Protein 2HUC (pdb70)

Nearest PDB structures (foldseek):
  2huc-assembly1_A  TM=1.004E+00  e=5.879E-36  Bacillus cereus
  2ffz-assembly1_A  TM=1.002E+00  e=1.139E-35  Bacillus cereus
  2fgn-assembly1_A  TM=1.003E+00  e=2.280E-34  Bacillus cereus
  1ah7-assembly1_A  TM=1.003E+00  e=5.753E-34  Bacillus cereus
  1p6e-assembly1_A  TM=1.002E+00  e=1.114E-33  Bacillus cereus

Structure (mmCIF, N/CA/C/O backbone):
data_2HUC
#
_entry.id   2HUC
#
_cell.length_a   89.973
_cell.length_b   89.973
_cell.length_c   71.957
_cell.angle_alpha   90.00
_cell.angle_beta   90.00
_cell.angle_gamma   90.00
#
_symmetry.space_group_name_H-M   'P 43 21 2'
#
loop_
_entity.id
_entity.type
_entity.pdbx_description
1 polymer 'Phospholipase C'
2 non-polymer 'ZINC ION'
3 water water
#
loop_
_atom_site.group_PDB
_atom_site.id
_atom_site.type_symbol
_atom_site.label_atom_id
_atom_site.label_alt_id
_atom_site.label_comp_id
_atom_site.label_asym_id
_atom_site.label_entity_id
_atom_site.label_seq_id
_atom_site.pdbx_PDB_ins_code
_atom_site.Cartn_x
_atom_site.Cartn_y
_atom_site.Cartn_z
_atom_site.occupancy
_atom_site.B_iso_or_equiv
_atom_site.auth_seq_id
_atom_site.auth_comp_id
_atom_site.auth_asym_id
_atom_site.auth_atom_id
_atom_site.pdbx_PDB_model_num
ATOM 1 N N . TRP A 1 1 ? 88.764 69.432 8.064 1.00 10.34 1 TRP A N 1
ATOM 2 C CA . TRP A 1 1 ? 90.082 68.791 7.802 1.00 12.43 1 TRP A CA 1
ATOM 3 C C . TRP A 1 1 ? 89.905 67.439 7.110 1.00 12.40 1 TRP A C 1
ATOM 4 O O . TRP A 1 1 ? 88.808 66.882 7.069 1.00 11.86 1 TRP A O 1
ATOM 15 N N . SER A 1 2 ? 90.998 66.905 6.580 1.00 13.39 2 SER A N 1
ATOM 16 C CA . SER A 1 2 ? 90.965 65.613 5.906 1.00 13.41 2 SER A CA 1
ATOM 17 C C . SER A 1 2 ? 90.782 64.453 6.895 1.00 14.31 2 SER A C 1
ATOM 18 O O . SER A 1 2 ? 91.046 64.585 8.098 1.00 10.70 2 SER A O 1
ATOM 21 N N . ALA A 1 3 ? 90.327 63.322 6.363 1.00 14.68 3 ALA A N 1
ATOM 22 C CA . ALA A 1 3 ? 90.113 62.087 7.122 1.00 16.24 3 ALA A CA 1
ATOM 23 C C . ALA A 1 3 ? 90.184 60.991 6.055 1.00 16.58 3 ALA A C 1
ATOM 24 O O . ALA A 1 3 ? 89.249 60.208 5.875 1.00 17.61 3 ALA A O 1
ATOM 26 N N . GLY A 1 4 ? 91.317 60.957 5.357 1.00 16.49 4 GLY A N 1
ATOM 27 C CA . GLY A 1 4 ? 91.519 60.024 4.259 1.00 17.65 4 GLY A CA 1
ATOM 28 C C . GLY A 1 4 ? 91.639 58.542 4.536 1.00 19.80 4 GLY A C 1
ATOM 29 O O . GLY A 1 4 ? 91.254 57.731 3.691 1.00 20.54 4 GLY A O 1
ATOM 30 N N . ASP A 1 5 ? 92.199 58.179 5.685 1.00 19.97 5 ASP A N 1
ATOM 31 C CA . ASP A 1 5 ? 92.353 56.775 6.042 1.00 21.41 5 ASP A CA 1
ATOM 32 C C . ASP A 1 5 ? 91.779 56.535 7.420 1.00 20.56 5 ASP A C 1
ATOM 33 O O . ASP A 1 5 ? 91.900 57.370 8.311 1.00 18.32 5 ASP A O 1
ATOM 38 N N . LYS A 1 6 ? 91.158 55.378 7.586 1.00 19.89 6 LYS A N 1
ATOM 39 C CA . LYS A 1 6 ? 90.530 55.021 8.842 1.00 21.44 6 LYS A CA 1
ATOM 40 C C . LYS A 1 6 ? 91.488 54.948 10.032 1.00 20.95 6 LYS A C 1
ATOM 41 O O . LYS A 1 6 ? 91.193 55.482 11.105 1.00 19.21 6 LYS A O 1
ATOM 47 N N . HIS A 1 7 ? 92.645 54.319 9.847 1.00 18.69 7 HIS A N 1
ATOM 48 C CA . HIS A 1 7 ? 93.575 54.161 10.960 1.00 19.82 7 HIS A CA 1
ATOM 49 C C . HIS A 1 7 ? 94.994 54.678 10.750 1.00 19.78 7 HIS A C 1
ATOM 50 O O . HIS A 1 7 ? 95.928 54.213 11.408 1.00 19.91 7 HIS A O 1
ATOM 57 N N . LYS A 1 8 ? 95.153 55.642 9.848 1.00 19.28 8 LYS A N 1
ATOM 58 C CA . LYS A 1 8 ? 96.462 56.226 9.557 1.00 20.52 8 LYS A CA 1
ATOM 59 C C . LYS A 1 8 ? 96.384 57.755 9.586 1.00 20.23 8 LYS A C 1
ATOM 60 O O . LYS A 1 8 ? 95.398 58.335 9.129 1.00 18.49 8 LYS A O 1
ATOM 66 N N . GLU A 1 9 ? 97.425 58.399 10.112 1.00 18.79 9 GLU A N 1
ATOM 67 C CA . GLU A 1 9 ? 97.465 59.862 10.203 1.00 18.58 9 GLU A CA 1
ATOM 68 C C . GLU A 1 9 ? 97.926 60.554 8.920 1.00 19.22 9 GLU A C 1
ATOM 69 O O . GLU A 1 9 ? 97.653 61.741 8.723 1.00 18.10 9 GLU A O 1
ATOM 75 N N . GLY A 1 10 ? 98.643 59.819 8.069 1.00 17.50 10 GLY A N 1
ATOM 76 C CA . GLY A 1 10 ? 99.157 60.369 6.821 1.00 19.31 10 GLY A CA 1
ATOM 77 C C . GLY A 1 10 ? 98.303 61.439 6.161 1.00 17.37 10 GLY A C 1
ATOM 78 O O . GLY A 1 10 ? 98.745 62.579 5.988 1.00 17.58 10 GLY A O 1
ATOM 79 N N . VAL A 1 11 ? 97.088 61.071 5.769 1.00 17.61 11 VAL A N 1
ATOM 80 C CA . VAL A 1 11 ? 96.172 62.020 5.146 1.00 18.50 11 VAL A CA 1
ATOM 81 C C . VAL A 1 11 ? 94.872 62.100 5.936 1.00 17.53 11 VAL A C 1
ATOM 82 O O . VAL A 1 11 ? 93.788 62.218 5.366 1.00 16.24 11 VAL A O 1
ATOM 86 N N . ASN A 1 12 ? 94.995 62.027 7.260 1.00 15.39 12 ASN A N 1
ATOM 87 C CA . ASN A 1 12 ? 93.846 62.115 8.154 1.00 14.75 12 ASN A CA 1
ATOM 88 C C . ASN A 1 12 ? 94.179 63.119 9.255 1.00 14.51 12 ASN A C 1
ATOM 89 O O . ASN A 1 12 ? 94.634 62.742 10.337 1.00 13.67 12 ASN A O 1
ATOM 94 N N . SER A 1 13 ? 93.963 64.396 8.962 1.00 12.51 13 SER A N 1
ATOM 95 C CA . SER A 1 13 ? 94.221 65.468 9.918 1.00 12.37 13 SER A CA 1
ATOM 96 C C . SER A 1 13 ? 93.359 65.317 11.177 1.00 11.87 13 SER A C 1
ATOM 97 O O . SER A 1 13 ? 93.786 65.675 12.280 1.00 11.90 13 SER A O 1
ATOM 100 N N . HIS A 1 14 ? 92.144 64.795 11.019 1.00 11.00 14 HIS A N 1
ATOM 101 C CA . HIS A 1 14 ? 91.256 64.623 12.166 1.00 11.97 14 HIS A CA 1
ATOM 102 C C . HIS A 1 14 ? 91.827 63.665 13.207 1.00 13.09 14 HIS A C 1
ATOM 103 O O . HIS A 1 14 ? 91.812 63.960 14.409 1.00 14.01 14 HIS A O 1
ATOM 110 N N . LEU A 1 15 ? 92.326 62.522 12.747 1.00 13.08 15 LEU A N 1
ATOM 111 C CA . LEU A 1 15 ? 92.896 61.532 13.652 1.00 12.62 15 LEU A CA 1
ATOM 112 C C . LEU A 1 15 ? 94.149 62.093 14.302 1.00 11.65 15 LEU A C 1
ATOM 113 O O . LEU A 1 15 ? 94.378 61.892 15.499 1.00 12.55 15 LEU A O 1
ATOM 118 N N . TRP A 1 16 ? 94.954 62.796 13.509 1.00 11.21 16 TRP A N 1
ATOM 119 C CA . TRP A 1 16 ? 96.181 63.411 14.003 1.00 11.10 16 TRP A CA 1
ATOM 120 C C . TRP A 1 16 ? 95.837 64.352 15.158 1.00 12.58 16 TRP A C 1
ATOM 121 O O . TRP A 1 16 ? 96.466 64.308 16.215 1.00 14.22 16 TRP A O 1
ATOM 132 N N . ILE A 1 17 ? 94.836 65.204 14.953 1.00 12.51 17 ILE A N 1
ATOM 133 C CA . ILE A 1 17 ? 94.422 66.153 15.990 1.00 12.29 17 ILE A CA 1
ATOM 134 C C . ILE A 1 17 ? 94.027 65.438 17.290 1.00 12.50 17 ILE A C 1
ATOM 135 O O . ILE A 1 17 ? 94.443 65.837 18.383 1.00 12.12 17 ILE A O 1
ATOM 140 N N . VAL A 1 18 ? 93.238 64.374 17.172 1.00 11.44 18 VAL A N 1
ATOM 141 C CA . VAL A 1 18 ? 92.809 63.625 18.347 1.00 11.36 18 VAL A CA 1
ATOM 142 C C . VAL A 1 18 ? 93.981 62.929 19.044 1.00 11.73 18 VAL A C 1
ATOM 143 O O . VAL A 1 18 ? 94.062 62.940 20.275 1.00 11.50 18 VAL A O 1
ATOM 147 N N . ASN A 1 19 ? 94.889 62.335 18.269 1.00 11.72 19 ASN A N 1
ATOM 148 C CA . ASN A 1 19 ? 96.044 61.64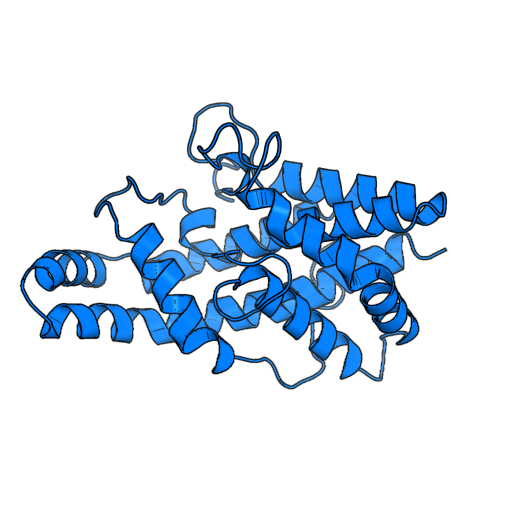3 18.846 1.00 12.31 19 ASN A CA 1
ATOM 149 C C . ASN A 1 19 ? 96.939 62.624 19.603 1.00 12.29 19 ASN A C 1
ATOM 150 O O . ASN A 1 19 ? 97.498 62.287 20.650 1.00 11.94 19 ASN A O 1
ATOM 155 N N . ARG A 1 20 ? 97.074 63.836 19.074 1.00 11.46 20 ARG A N 1
ATOM 156 C CA . ARG A 1 20 ? 97.891 64.851 19.726 1.00 11.83 20 ARG A CA 1
ATOM 157 C C . ARG A 1 20 ? 97.199 65.336 21.006 1.00 12.04 20 ARG A C 1
ATOM 158 O O . ARG A 1 20 ? 97.863 65.655 21.992 1.00 11.40 20 ARG A O 1
ATOM 166 N N . ALA A 1 21 ? 95.868 65.381 20.995 1.00 10.10 21 ALA A N 1
ATOM 167 C CA . ALA A 1 21 ? 95.109 65.802 22.174 1.00 11.16 21 ALA A CA 1
ATOM 168 C C . ALA A 1 21 ? 95.275 64.761 23.282 1.00 13.26 21 ALA A C 1
ATOM 169 O O . ALA A 1 21 ? 95.368 65.100 24.467 1.00 12.90 21 ALA A O 1
ATOM 171 N N . ILE A 1 22 ? 95.291 63.488 22.890 1.00 11.34 22 ILE A N 1
ATOM 172 C CA . ILE A 1 22 ? 95.455 62.395 23.843 1.00 12.97 22 ILE A CA 1
ATOM 173 C C . ILE A 1 22 ? 96.870 62.474 24.434 1.00 13.05 22 ILE A C 1
ATOM 174 O O . ILE A 1 22 ? 97.068 62.229 25.630 1.00 12.73 22 ILE A O 1
ATOM 179 N N . ASP A 1 23 ? 97.849 62.831 23.603 1.00 13.43 23 ASP A N 1
ATOM 180 C CA . ASP A 1 23 ? 99.226 62.971 24.077 1.00 13.36 23 ASP A CA 1
ATOM 181 C C . ASP A 1 23 ? 99.311 64.076 25.138 1.00 14.18 23 ASP A C 1
ATOM 182 O O . ASP A 1 23 ? 100.106 63.985 26.071 1.00 13.10 23 ASP A O 1
ATOM 187 N N . ILE A 1 24 ? 98.499 65.121 24.989 1.00 12.86 24 ILE A N 1
ATOM 188 C CA . ILE A 1 24 ? 98.486 66.216 25.959 1.00 12.09 24 ILE A CA 1
ATOM 189 C C . ILE A 1 24 ? 97.986 65.677 27.301 1.00 11.15 24 ILE A C 1
ATOM 190 O O . ILE A 1 24 ? 98.535 66.002 28.357 1.00 11.97 24 ILE A O 1
ATOM 195 N N . MET A 1 25 ? 96.947 64.849 27.256 1.00 11.49 25 MET A N 1
ATOM 196 C CA . MET A 1 25 ? 96.399 64.249 28.469 1.00 12.42 25 MET A CA 1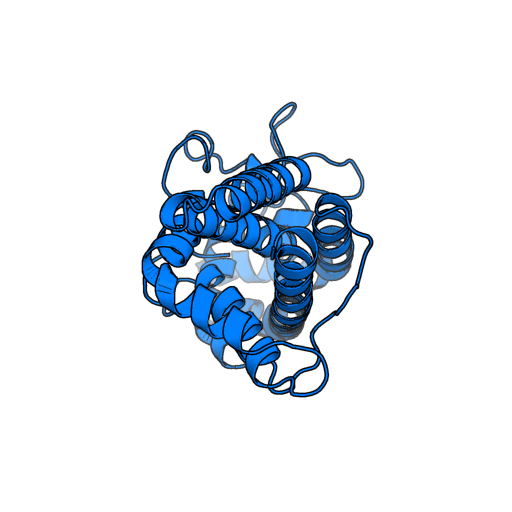
ATOM 197 C C . MET A 1 25 ? 97.450 63.359 29.139 1.00 12.95 25 MET A C 1
ATOM 198 O O . MET A 1 25 ? 97.573 63.351 30.363 1.00 13.30 25 MET A O 1
ATOM 203 N N . SER A 1 26 ? 98.206 62.612 28.336 1.00 12.21 26 SER A N 1
ATOM 204 C CA . SER A 1 26 ? 99.254 61.733 28.864 1.00 13.39 26 SER A CA 1
ATOM 205 C C . SER A 1 26 ? 100.389 62.531 29.514 1.00 14.81 26 SER A C 1
ATOM 206 O O . SER A 1 26 ? 100.972 62.104 30.514 1.00 15.92 26 SER A O 1
ATOM 209 N N . ARG A 1 27 ? 100.707 63.688 28.941 1.00 14.08 27 ARG A N 1
ATOM 210 C CA . ARG A 1 27 ? 101.773 64.523 29.485 1.00 16.33 27 ARG A CA 1
ATOM 211 C C . ARG A 1 27 ? 101.373 65.190 30.797 1.00 16.19 27 ARG A C 1
ATOM 212 O O . ARG A 1 27 ? 102.232 65.558 31.597 1.00 16.88 27 ARG A O 1
ATOM 220 N N . ASN A 1 28 ? 100.075 65.356 31.020 1.00 16.74 28 ASN A N 1
ATOM 221 C CA . ASN A 1 28 ? 99.611 65.992 32.253 1.00 17.96 28 ASN A CA 1
ATOM 222 C C . ASN A 1 28 ? 99.635 65.007 33.422 1.00 19.97 28 ASN A C 1
ATOM 223 O O . ASN A 1 28 ? 98.963 63.980 33.390 1.00 21.46 28 ASN A O 1
ATOM 228 N N . THR A 1 29 ? 100.404 65.330 34.458 1.00 20.62 29 THR A N 1
ATOM 229 C CA . THR A 1 29 ? 100.518 64.458 35.624 1.00 22.44 29 THR A CA 1
ATOM 230 C C . THR A 1 29 ? 99.920 65.079 36.883 1.00 23.40 29 THR A C 1
ATOM 231 O O . THR A 1 29 ? 100.089 64.552 37.985 1.00 25.09 29 THR A O 1
ATOM 235 N N . THR A 1 30 ? 99.212 66.190 36.721 1.00 24.22 30 THR A N 1
ATOM 236 C CA . THR A 1 30 ? 98.623 66.867 37.866 1.00 25.83 30 THR A CA 1
ATOM 237 C C . THR A 1 30 ? 97.123 66.673 38.035 1.00 25.64 30 THR A C 1
ATOM 238 O O . THR A 1 30 ? 96.636 66.603 39.163 1.00 26.32 30 THR A O 1
ATOM 242 N N . LEU A 1 31 ? 96.381 66.583 36.936 1.00 24.03 31 LEU A N 1
ATOM 243 C CA . LEU A 1 31 ? 94.940 66.422 37.065 1.00 23.98 31 LEU A CA 1
ATOM 244 C C . LEU A 1 31 ? 94.309 65.336 36.202 1.00 22.24 31 LEU A C 1
ATOM 245 O O . LEU A 1 31 ? 93.134 65.020 36.368 1.00 24.74 31 LEU A O 1
ATOM 250 N N . VAL A 1 32 ? 95.078 64.749 35.294 1.00 18.90 32 VAL A N 1
ATOM 251 C CA . VAL A 1 32 ? 94.523 63.711 34.430 1.00 17.67 32 VAL A CA 1
ATOM 252 C C . VAL A 1 32 ? 94.712 62.296 34.972 1.00 15.89 32 VAL A C 1
ATOM 253 O O . VAL A 1 32 ? 95.828 61.902 35.300 1.00 15.26 32 VAL A O 1
ATOM 257 N N . LYS A 1 33 ? 93.615 61.546 35.080 1.00 15.30 33 LYS A N 1
ATOM 258 C CA . LYS A 1 33 ? 93.682 60.148 35.517 1.00 15.79 33 LYS A CA 1
ATOM 259 C C . LYS A 1 33 ? 94.086 59.397 34.245 1.00 17.43 33 LYS A C 1
ATOM 260 O O . LYS A 1 33 ? 93.303 59.308 33.296 1.00 14.97 33 LYS A O 1
ATOM 266 N N . GLN A 1 34 ? 95.301 58.860 34.224 1.00 15.70 34 GLN A N 1
ATOM 267 C CA . GLN A 1 34 ? 95.804 58.169 33.044 1.00 16.00 34 GLN A CA 1
ATOM 268 C C . GLN A 1 34 ? 95.000 56.949 32.592 1.00 15.57 34 GLN A C 1
ATOM 269 O O . GLN A 1 34 ? 95.159 56.487 31.459 1.00 14.71 34 GLN A O 1
ATOM 275 N N . ASP A 1 35 ? 94.120 56.435 33.449 1.00 15.84 35 ASP A N 1
ATOM 276 C CA . ASP A 1 35 ? 93.310 55.284 33.052 1.00 16.63 35 ASP A CA 1
ATOM 277 C C . ASP A 1 35 ? 92.340 55.704 31.950 1.00 15.55 35 ASP A C 1
ATOM 278 O O . ASP A 1 35 ? 91.799 54.872 31.229 1.00 17.03 35 ASP A O 1
ATOM 283 N N . ARG A 1 36 ? 92.124 57.007 31.830 1.00 15.55 36 ARG A N 1
ATOM 284 C CA . ARG A 1 36 ? 91.230 57.539 30.810 1.00 15.29 36 ARG A CA 1
ATOM 285 C C . ARG A 1 36 ? 91.885 57.371 29.443 1.00 14.48 36 ARG A C 1
ATOM 286 O O . ARG A 1 36 ? 91.227 57.005 28.464 1.00 13.69 36 ARG A O 1
ATOM 294 N N . VAL A 1 37 ? 93.185 57.636 29.379 1.00 13.33 37 VAL A N 1
ATOM 295 C CA . VAL A 1 37 ? 93.922 57.482 28.131 1.00 13.76 37 VAL A CA 1
ATOM 296 C C . VAL A 1 37 ? 93.997 55.993 27.803 1.00 14.29 37 VAL A C 1
ATOM 297 O O . VAL A 1 37 ? 93.946 55.593 26.636 1.00 12.01 37 VAL A O 1
ATOM 301 N N . ALA A 1 38 ? 94.106 55.166 28.839 1.00 12.54 38 ALA A N 1
ATOM 302 C CA . ALA A 1 38 ? 94.165 53.725 28.627 1.00 12.75 38 ALA A CA 1
ATOM 303 C C . ALA A 1 38 ? 92.856 53.239 27.994 1.00 13.81 38 ALA A C 1
ATOM 304 O O . ALA A 1 38 ? 92.874 52.371 27.120 1.00 13.28 38 ALA A O 1
ATOM 306 N N . GLN A 1 39 ? 91.726 53.799 28.425 1.00 14.17 39 GLN A N 1
ATOM 307 C CA . GLN A 1 39 ? 90.437 53.392 27.868 1.00 15.57 39 GLN A CA 1
ATOM 308 C C . GLN A 1 39 ? 90.292 53.827 26.411 1.00 15.11 39 GLN A C 1
ATOM 309 O O . GLN A 1 39 ? 89.769 53.075 25.588 1.00 14.33 39 GLN A O 1
ATOM 315 N N . LEU A 1 40 ? 90.757 55.033 26.091 1.00 12.99 40 LEU A N 1
ATOM 316 C CA . LEU A 1 40 ? 90.689 55.531 24.718 1.00 13.48 40 LEU A CA 1
ATOM 317 C C . LEU A 1 40 ? 91.504 54.608 23.801 1.00 12.86 40 LEU A C 1
ATOM 318 O O . LEU A 1 40 ? 91.105 54.328 22.666 1.00 12.37 40 LEU A O 1
ATOM 323 N N . ASN A 1 41 ? 92.643 54.133 24.301 1.00 12.66 41 ASN A N 1
ATOM 324 C CA . ASN A 1 41 ? 93.503 53.240 23.524 1.00 13.63 41 ASN A CA 1
ATOM 325 C C . ASN A 1 41 ? 92.910 51.841 23.415 1.00 14.25 41 ASN A C 1
ATOM 326 O O . ASN A 1 41 ? 93.054 51.175 22.385 1.00 13.69 41 ASN A O 1
ATOM 331 N N . GLU A 1 42 ? 92.244 51.394 24.475 1.00 14.61 42 GLU A N 1
ATOM 332 C CA . GLU A 1 42 ? 91.624 50.074 24.472 1.00 16.68 42 GLU A CA 1
ATOM 333 C C . GLU A 1 42 ? 90.553 49.992 23.384 1.00 16.31 42 GLU A C 1
ATOM 334 O O . GLU A 1 42 ? 90.433 48.982 22.688 1.00 14.99 42 GLU A O 1
ATOM 340 N N . TRP A 1 43 ? 89.779 51.062 23.236 1.00 13.97 43 TRP A N 1
ATOM 341 C CA . TRP A 1 43 ? 88.724 51.094 22.234 1.00 15.45 43 TRP A CA 1
ATOM 342 C C . TRP A 1 43 ? 89.075 52.017 21.069 1.00 14.60 43 TRP A C 1
ATOM 343 O O . TRP A 1 43 ? 88.201 52.660 20.481 1.00 14.19 43 TRP A O 1
ATOM 354 N N . ARG A 1 44 ? 90.361 52.051 20.722 1.00 14.86 44 ARG A N 1
ATOM 355 C CA . ARG A 1 44 ? 90.854 52.901 19.640 1.00 13.80 44 ARG A CA 1
ATOM 356 C C . ARG A 1 44 ? 90.283 52.585 18.261 1.00 13.87 44 ARG A C 1
ATOM 357 O O . ARG A 1 44 ? 90.045 53.490 17.469 1.00 12.82 44 ARG A O 1
ATOM 365 N N . THR A 1 45 ? 90.073 51.310 17.958 1.00 12.71 45 THR A N 1
ATOM 366 C CA . THR A 1 45 ? 89.518 50.954 16.656 1.00 13.16 45 THR A CA 1
ATOM 367 C C . THR A 1 45 ? 88.164 51.640 16.452 1.00 13.28 45 THR A C 1
ATOM 368 O O . THR A 1 45 ? 87.890 52.203 15.387 1.00 13.03 45 THR A O 1
ATOM 372 N N . GLU A 1 46 ? 87.328 51.598 17.485 1.00 13.25 46 GLU A N 1
ATOM 373 C CA . GLU A 1 46 ? 86.003 52.208 17.437 1.00 12.52 46 GLU A CA 1
ATOM 374 C C . GLU A 1 46 ? 86.095 53.734 17.386 1.00 13.15 46 GLU A C 1
ATOM 375 O O . GLU A 1 46 ? 85.364 54.388 16.637 1.00 13.07 46 GLU A O 1
ATOM 381 N N . LEU A 1 47 ? 86.992 54.295 18.191 1.00 11.70 47 LEU A N 1
ATOM 382 C CA . LEU A 1 47 ? 87.192 55.740 18.219 1.00 12.67 47 LEU A CA 1
ATOM 383 C C . LEU A 1 47 ? 87.577 56.227 16.817 1.00 12.62 47 LEU A C 1
ATOM 384 O O . LEU A 1 47 ? 87.010 57.201 16.309 1.00 13.63 47 LEU A O 1
ATOM 389 N N . GLU A 1 48 ? 88.536 55.546 16.193 1.00 12.78 48 GLU A N 1
ATOM 390 C CA . GLU A 1 48 ? 88.980 55.920 14.853 1.00 13.50 48 GLU A CA 1
ATOM 391 C C . GLU A 1 48 ? 87.889 55.693 13.803 1.00 14.69 48 GLU A C 1
ATOM 392 O O . GLU A 1 48 ? 87.758 56.487 12.869 1.00 13.36 48 GLU A O 1
ATOM 398 N N . ASN A 1 49 ? 87.098 54.631 13.954 1.00 14.06 49 ASN A N 1
ATOM 399 C CA . ASN A 1 49 ? 86.006 54.362 13.010 1.00 15.54 49 ASN A CA 1
ATOM 400 C C . ASN A 1 49 ? 85.053 55.567 13.007 1.00 15.15 49 ASN A C 1
ATOM 401 O O . ASN A 1 49 ? 84.576 56.006 11.953 1.00 13.82 49 ASN A O 1
ATOM 406 N N . GLY A 1 50 ? 84.779 56.093 14.199 1.00 14.38 50 GLY A N 1
ATOM 407 C CA . GLY A 1 50 ? 83.885 57.233 14.326 1.00 14.01 50 GLY A CA 1
ATOM 408 C C . GLY A 1 50 ? 84.462 58.491 13.710 1.00 13.89 50 GLY A C 1
ATOM 409 O O . GLY A 1 50 ? 83.767 59.236 13.020 1.00 14.61 50 GLY A O 1
ATOM 410 N N . ILE A 1 51 ? 85.746 58.730 13.958 1.00 12.91 51 ILE A N 1
ATOM 411 C CA . ILE A 1 51 ? 86.427 59.900 13.413 1.00 13.99 51 ILE A CA 1
ATOM 412 C C . ILE A 1 51 ? 86.380 59.888 11.878 1.00 14.79 51 ILE A C 1
ATOM 413 O O . ILE A 1 51 ? 86.187 60.928 11.245 1.00 15.40 51 ILE A O 1
ATOM 418 N N . TYR A 1 52 ? 86.534 58.700 11.298 1.00 14.75 52 TYR A N 1
ATOM 419 C CA . TYR A 1 52 ? 86.530 58.508 9.844 1.00 14.96 52 TYR A CA 1
ATOM 420 C C . TYR A 1 52 ? 85.126 58.526 9.228 1.00 15.58 52 TYR A C 1
ATOM 421 O O . TYR A 1 52 ? 84.907 59.140 8.182 1.00 16.72 52 TYR A O 1
ATOM 430 N N . ALA A 1 53 ? 84.182 57.848 9.878 1.00 14.90 53 ALA A N 1
ATOM 431 C CA . ALA A 1 53 ? 82.806 57.750 9.387 1.00 15.20 53 ALA A CA 1
ATOM 432 C C . ALA A 1 53 ? 82.119 59.080 9.071 1.00 14.53 53 ALA A C 1
ATOM 433 O O . ALA A 1 53 ? 81.324 59.165 8.131 1.00 12.93 53 ALA A O 1
ATOM 435 N N . ALA A 1 54 ? 82.430 60.115 9.846 1.00 12.54 54 ALA A N 1
ATOM 436 C CA . ALA A 1 54 ? 81.814 61.423 9.651 1.00 12.90 54 ALA A CA 1
ATOM 437 C C . ALA A 1 54 ? 81.889 61.954 8.218 1.00 12.27 54 ALA A C 1
ATOM 438 O O . ALA A 1 54 ? 80.933 62.560 7.733 1.00 12.26 54 ALA A O 1
ATOM 440 N N . ASP A 1 55 ? 83.017 61.730 7.547 1.00 12.61 55 ASP A N 1
ATOM 441 C CA . ASP A 1 55 ? 83.208 62.213 6.173 1.00 12.70 55 ASP A CA 1
ATOM 442 C C . ASP A 1 55 ? 82.940 61.154 5.102 1.00 15.29 55 ASP A C 1
ATOM 443 O O . ASP A 1 55 ? 83.084 61.433 3.910 1.00 13.84 55 ASP A O 1
ATOM 448 N N . TYR A 1 56 ? 82.534 59.959 5.512 1.00 14.94 56 TYR A N 1
ATOM 449 C CA . TYR A 1 56 ? 82.333 58.873 4.554 1.00 17.35 56 TYR A CA 1
ATOM 450 C C . TYR A 1 56 ? 80.928 58.313 4.334 1.00 16.64 56 TYR A C 1
ATOM 451 O O . TYR A 1 56 ? 80.650 57.758 3.267 1.00 17.41 56 TYR A O 1
ATOM 460 N N . GLU A 1 57 ? 80.034 58.468 5.303 1.00 15.24 57 GLU A N 1
ATOM 461 C CA . GLU A 1 57 ? 78.696 57.896 5.154 1.00 15.67 57 GLU A CA 1
ATOM 462 C C . GLU A 1 57 ? 77.573 58.692 5.797 1.00 15.02 57 GLU A C 1
ATOM 463 O O . GLU A 1 57 ? 77.807 59.609 6.585 1.00 14.53 57 GLU A O 1
ATOM 469 N N . ASN A 1 58 ? 76.344 58.315 5.451 1.00 14.19 58 ASN A N 1
ATOM 470 C CA . ASN A 1 58 ? 75.156 58.949 6.003 1.00 14.73 58 ASN A CA 1
ATOM 471 C C . ASN A 1 58 ? 74.931 58.370 7.397 1.00 13.27 58 ASN A C 1
ATOM 472 O O . ASN A 1 58 ? 75.352 57.249 7.685 1.00 13.99 58 ASN A O 1
ATOM 477 N N . PRO A 1 59 ? 74.280 59.134 8.289 1.00 13.24 59 PRO A N 1
ATOM 478 C CA . PRO A 1 59 ? 73.753 60.483 8.048 1.00 12.23 59 PRO A CA 1
ATOM 479 C C . PRO A 1 59 ? 74.825 61.556 8.248 1.00 13.73 59 PRO A C 1
ATOM 480 O O . PRO A 1 59 ? 74.611 62.732 7.942 1.00 13.95 59 PRO A O 1
ATOM 484 N N . TYR A 1 60 ? 75.977 61.128 8.754 1.00 12.83 60 TYR A N 1
ATOM 485 C CA . TYR A 1 60 ? 77.083 62.019 9.070 1.00 13.31 60 TYR A CA 1
ATOM 486 C C . TYR A 1 60 ? 77.545 62.985 7.980 1.00 13.71 60 TYR A C 1
ATOM 487 O O . TYR A 1 60 ? 77.819 64.152 8.284 1.00 12.02 60 TYR A O 1
ATOM 496 N N . TYR A 1 61 ? 77.644 62.532 6.728 1.00 12.93 61 TYR A N 1
ATOM 497 C CA . TYR A 1 61 ? 78.120 63.429 5.677 1.00 13.99 61 TYR A CA 1
ATOM 498 C C . TYR A 1 61 ? 77.038 64.047 4.795 1.00 14.56 61 TYR A C 1
ATOM 499 O O . TYR A 1 61 ? 77.329 64.644 3.764 1.00 12.92 61 TYR A O 1
ATOM 508 N N . ASP A 1 62 ? 75.790 63.901 5.228 1.00 14.61 62 ASP A N 1
ATOM 509 C CA . ASP A 1 62 ? 74.635 64.483 4.545 1.00 16.35 62 ASP A CA 1
ATOM 510 C C . ASP A 1 62 ? 74.628 64.366 3.013 1.00 16.04 62 ASP A C 1
ATOM 511 O O . ASP A 1 62 ? 74.677 65.377 2.308 1.00 16.53 62 ASP A O 1
ATOM 516 N N . ASN A 1 63 ? 74.570 63.137 2.506 1.00 16.30 63 ASN A N 1
ATOM 517 C CA . ASN A 1 63 ? 74.530 62.899 1.063 1.00 16.61 63 ASN A CA 1
ATOM 518 C C . ASN A 1 63 ? 75.661 63.611 0.321 1.00 17.08 63 ASN A C 1
ATOM 519 O O . ASN A 1 63 ? 75.445 64.227 -0.725 1.00 17.12 63 ASN A O 1
ATOM 524 N N . SER A 1 64 ? 76.866 63.517 0.870 1.00 16.00 64 SER A N 1
ATOM 525 C CA . SER A 1 64 ? 78.047 64.144 0.276 1.00 18.26 64 SER A CA 1
ATOM 526 C C . SER A 1 64 ? 78.004 65.672 0.190 1.00 16.99 64 SER A C 1
ATOM 527 O O . SER A 1 64 ? 78.664 66.260 -0.671 1.00 16.77 64 SER A O 1
ATOM 530 N N . THR A 1 65 ? 77.226 66.320 1.055 1.00 16.65 65 THR A N 1
ATOM 531 C CA . THR A 1 65 ? 77.187 67.782 1.054 1.00 15.21 65 THR A CA 1
ATOM 532 C C . THR A 1 65 ? 77.964 68.288 2.267 1.00 15.16 65 THR A C 1
ATOM 533 O O . THR A 1 65 ? 78.378 69.444 2.304 1.00 14.17 65 THR A O 1
ATOM 537 N N . PHE A 1 66 ? 78.153 67.408 3.250 1.00 14.46 66 PHE A N 1
ATOM 538 C CA . PHE A 1 66 ? 78.879 67.716 4.486 1.00 14.81 66 PHE A CA 1
ATOM 539 C C . PHE A 1 66 ? 78.355 68.932 5.240 1.00 14.86 66 PHE A C 1
ATOM 540 O O . PHE A 1 66 ? 79.102 69.588 5.970 1.00 12.97 66 PHE A O 1
ATOM 548 N N . ALA A 1 67 ? 77.068 69.224 5.081 1.00 14.18 67 ALA A N 1
ATOM 549 C CA . ALA A 1 67 ? 76.468 70.376 5.746 1.00 12.70 67 ALA A CA 1
ATOM 550 C C . ALA A 1 67 ? 76.638 70.393 7.268 1.00 11.84 67 ALA A C 1
ATOM 551 O O . ALA A 1 67 ? 76.876 71.456 7.847 1.00 11.34 67 ALA A O 1
ATOM 553 N N . SER A 1 68 ? 76.519 69.236 7.920 1.00 11.56 68 SER A N 1
ATOM 554 C CA . SER A 1 68 ? 76.644 69.190 9.382 1.00 11.68 68 SER A CA 1
ATOM 555 C C . SER A 1 68 ? 78.068 69.411 9.875 1.00 11.50 68 SER A C 1
ATOM 556 O O . SER A 1 68 ? 78.307 69.466 11.083 1.00 11.67 68 SER A O 1
ATOM 559 N N . HIS A 1 69 ? 79.004 69.555 8.940 1.00 10.36 69 HIS A N 1
ATOM 560 C CA . HIS A 1 69 ? 80.405 69.771 9.282 1.00 11.64 69 HIS A CA 1
ATOM 561 C C . HIS A 1 69 ? 80.795 71.248 9.342 1.00 11.84 69 HIS A C 1
ATOM 562 O O . HIS A 1 69 ? 81.963 71.579 9.564 1.00 12.04 69 HIS A O 1
ATOM 569 N N . PHE A 1 70 ? 79.812 72.129 9.161 1.00 11.72 70 PHE A N 1
ATOM 570 C CA . PHE A 1 70 ? 80.046 73.572 9.206 1.00 11.95 70 PHE A CA 1
ATOM 571 C C . PHE A 1 70 ? 79.202 74.219 10.314 1.00 13.25 70 PHE A C 1
ATOM 572 O O . PHE A 1 70 ? 78.162 73.689 10.702 1.00 12.67 70 PHE A O 1
ATOM 580 N N . TYR A 1 71 ? 79.660 75.366 10.811 1.00 13.70 71 TYR A N 1
ATOM 581 C CA . TYR A 1 71 ? 78.955 76.115 11.852 1.00 13.69 71 TYR A CA 1
ATOM 582 C C . TYR A 1 71 ? 79.550 77.514 12.000 1.00 13.79 71 TYR A C 1
ATOM 583 O O . TYR A 1 71 ? 80.702 77.659 12.410 1.00 11.68 71 TYR A O 1
ATOM 592 N N . ASP A 1 72 ? 78.767 78.533 11.651 1.00 13.35 72 ASP A N 1
ATOM 593 C CA . ASP A 1 72 ? 79.190 79.931 11.767 1.00 14.06 72 ASP A CA 1
ATOM 594 C C . ASP A 1 72 ? 78.627 80.397 13.113 1.00 14.09 72 ASP A C 1
ATOM 595 O O . ASP A 1 72 ? 77.413 80.450 13.297 1.00 14.97 72 ASP A O 1
ATOM 600 N N . PRO A 1 73 ? 79.503 80.735 14.073 1.00 15.73 73 PRO A N 1
ATOM 601 C CA . PRO A 1 73 ? 79.060 81.184 15.397 1.00 16.04 73 PRO A CA 1
ATOM 602 C C . PRO A 1 73 ? 78.258 82.485 15.444 1.00 17.26 73 PRO A C 1
ATOM 603 O O . PRO A 1 73 ? 77.547 82.739 16.419 1.00 16.71 73 PRO A O 1
ATOM 607 N N . ASP A 1 74 ? 78.365 83.309 14.407 1.00 17.63 74 ASP A N 1
ATOM 608 C CA . ASP A 1 74 ? 77.637 84.577 14.400 1.00 18.88 74 ASP A CA 1
ATOM 609 C C . ASP A 1 74 ? 76.157 84.451 14.041 1.00 19.42 74 ASP A C 1
ATOM 610 O O . ASP A 1 74 ? 75.333 85.219 14.541 1.00 21.35 74 ASP A O 1
ATOM 615 N N . ASN A 1 75 ? 75.810 83.495 13.183 1.00 17.74 75 ASN A N 1
ATOM 616 C CA . ASN A 1 75 ? 74.407 83.290 12.831 1.00 18.44 75 ASN A CA 1
ATOM 617 C C . ASN A 1 75 ? 73.941 81.897 13.249 1.00 17.46 75 ASN A C 1
ATOM 618 O O . ASN A 1 75 ? 72.749 81.589 13.188 1.00 17.57 75 ASN A O 1
ATOM 623 N N . GLY A 1 76 ? 74.890 81.069 13.682 1.00 17.79 76 GLY A N 1
ATOM 624 C CA . GLY A 1 76 ? 74.588 79.715 14.128 1.00 16.62 76 GLY A CA 1
ATOM 625 C C . GLY A 1 76 ? 74.103 78.755 13.054 1.00 16.67 76 GLY A C 1
ATOM 626 O O . GLY A 1 76 ? 73.393 77.794 13.356 1.00 14.95 76 GLY A O 1
ATOM 627 N N . LYS A 1 77 ? 74.513 78.984 11.808 1.00 15.11 77 LYS A N 1
ATOM 628 C CA . LYS A 1 77 ? 74.073 78.153 10.687 1.00 14.65 77 LYS A CA 1
ATOM 629 C C . LYS A 1 77 ? 75.200 77.528 9.868 1.00 15.20 77 LYS A C 1
ATOM 630 O O . LYS A 1 77 ? 76.356 77.943 9.961 1.00 12.97 77 LYS A O 1
ATOM 636 N N . THR A 1 78 ? 74.844 76.532 9.057 1.00 14.46 78 THR A N 1
ATOM 637 C CA . THR A 1 78 ? 75.802 75.895 8.156 1.00 13.09 78 THR A CA 1
ATOM 638 C C . THR A 1 78 ? 75.578 76.573 6.795 1.00 15.44 78 THR A C 1
ATOM 639 O O . THR A 1 78 ? 74.790 77.522 6.713 1.00 15.91 78 THR A O 1
ATOM 643 N N . TYR A 1 79 ? 76.236 76.098 5.736 1.00 13.97 79 TYR A N 1
ATOM 644 C CA . TYR A 1 79 ? 76.125 76.750 4.428 1.00 13.11 79 TYR A CA 1
ATOM 645 C C . TYR A 1 79 ? 74.891 76.465 3.589 1.00 14.96 79 TYR A C 1
ATOM 646 O O . TYR A 1 79 ? 74.673 77.124 2.565 1.00 13.19 79 TYR A O 1
ATOM 655 N N . ILE A 1 80 ? 74.098 75.484 4.008 1.00 14.76 80 ILE A N 1
ATOM 656 C CA . ILE A 1 80 ? 72.869 75.141 3.304 1.00 16.06 80 ILE A CA 1
ATOM 657 C C . ILE A 1 80 ? 71.708 75.553 4.210 1.00 16.89 80 ILE A C 1
ATOM 658 O O . ILE A 1 80 ? 71.631 75.138 5.369 1.00 16.77 80 ILE A O 1
ATOM 663 N N . PRO A 1 81 ? 70.796 76.392 3.697 1.00 16.61 81 PRO A N 1
ATOM 664 C CA . PRO A 1 81 ? 69.642 76.856 4.471 1.00 17.51 81 PRO A CA 1
ATOM 665 C C . PRO A 1 81 ? 68.873 75.705 5.119 1.00 17.65 81 PRO A C 1
ATOM 666 O O . PRO A 1 81 ? 68.608 74.695 4.473 1.00 17.47 81 PRO A O 1
ATOM 670 N N . PHE A 1 82 ? 68.541 75.864 6.398 1.00 18.24 82 PHE A N 1
ATOM 671 C CA . PHE A 1 82 ? 67.760 74.884 7.158 1.00 18.35 82 PHE A CA 1
ATOM 672 C C . PHE A 1 82 ? 68.414 73.556 7.525 1.00 19.82 82 PHE A C 1
ATOM 673 O O . PHE A 1 82 ? 67.781 72.717 8.171 1.00 20.42 82 PHE A O 1
ATOM 681 N N . ALA A 1 83 ? 69.667 73.352 7.134 1.00 18.30 83 ALA A N 1
ATOM 682 C CA . ALA A 1 83 ? 70.345 72.099 7.444 1.00 17.08 83 ALA A CA 1
ATOM 683 C C . ALA A 1 83 ? 70.959 72.097 8.847 1.00 17.06 83 ALA A C 1
ATOM 684 O O . ALA A 1 83 ? 71.234 73.153 9.423 1.00 15.03 83 ALA A O 1
ATOM 686 N N . LYS A 1 84 ? 71.161 70.899 9.389 1.00 15.96 84 LYS A N 1
ATOM 687 C CA . LYS A 1 84 ? 71.759 70.732 10.713 1.00 16.25 84 LYS A CA 1
ATOM 688 C C . LYS A 1 84 ? 73.215 71.182 10.667 1.00 14.60 84 LYS A C 1
ATOM 689 O O . LYS A 1 84 ? 73.902 70.973 9.663 1.00 14.86 84 LYS A O 1
ATOM 695 N N . GLN A 1 85 ? 73.688 71.786 11.753 1.00 13.79 85 GLN A N 1
ATOM 696 C CA . GLN A 1 85 ? 75.066 72.259 11.804 1.00 14.24 85 GLN A CA 1
ATOM 697 C C . GLN A 1 85 ? 75.958 71.476 12.772 1.00 13.38 85 GLN A C 1
ATOM 698 O O . GLN A 1 85 ? 75.498 70.560 13.457 1.00 12.66 85 GLN A O 1
ATOM 704 N N . ALA A 1 86 ? 77.235 71.848 12.817 1.00 13.42 86 ALA A N 1
ATOM 705 C CA . ALA A 1 86 ? 78.224 71.160 13.642 1.00 12.35 86 ALA A CA 1
ATOM 706 C C . ALA A 1 86 ? 78.085 71.257 15.158 1.00 12.14 86 ALA A C 1
ATOM 707 O O . ALA A 1 86 ? 78.527 70.356 15.876 1.00 13.05 86 ALA A O 1
ATOM 709 N N . LYS A 1 87 ? 77.500 72.338 15.659 1.00 11.33 87 LYS A N 1
ATOM 710 C CA . LYS A 1 87 ? 77.353 72.479 17.108 1.00 12.59 87 LYS A CA 1
ATOM 711 C C . LYS A 1 87 ? 76.338 71.481 17.659 1.00 14.21 87 LYS A C 1
ATOM 712 O O . LYS A 1 87 ? 76.639 70.715 18.574 1.00 13.24 87 LYS A O 1
ATOM 718 N N . GLU A 1 88 ? 75.135 71.487 17.098 1.00 13.67 88 GLU A N 1
ATOM 719 C CA . GLU A 1 88 ? 74.102 70.571 17.558 1.00 13.77 88 GLU A CA 1
ATOM 720 C C . GLU A 1 88 ? 74.472 69.115 17.256 1.00 13.45 88 GLU A C 1
ATOM 721 O O . GLU A 1 88 ? 74.172 68.219 18.044 1.00 11.93 88 GLU A O 1
ATOM 727 N N . THR A 1 89 ? 75.139 68.884 16.129 1.00 13.52 89 THR A N 1
ATOM 728 C CA . THR A 1 89 ? 75.529 67.533 15.741 1.00 13.41 89 THR A CA 1
ATOM 729 C C . THR A 1 89 ? 76.656 66.996 16.631 1.00 13.57 89 THR A C 1
ATOM 730 O O . THR A 1 89 ? 76.601 65.853 17.105 1.00 12.16 89 THR A O 1
ATOM 734 N N . GLY A 1 90 ? 77.673 67.816 16.866 1.00 12.81 90 GLY A N 1
ATOM 735 C CA . GLY A 1 90 ? 78.765 67.388 17.722 1.00 12.86 90 GLY A CA 1
ATOM 736 C C . GLY A 1 90 ? 78.274 67.077 19.132 1.00 14.73 90 GLY A C 1
ATOM 737 O O . GLY A 1 90 ? 78.694 66.093 19.740 1.00 13.31 90 GLY A O 1
ATOM 738 N N . ALA A 1 91 ? 77.381 67.915 19.653 1.00 13.80 91 ALA A N 1
ATOM 739 C CA . ALA A 1 91 ? 76.839 67.720 20.998 1.00 14.08 91 ALA A CA 1
ATOM 740 C C . ALA A 1 91 ? 76.001 66.449 21.063 1.00 15.31 91 ALA A C 1
ATOM 741 O O . ALA A 1 91 ? 76.026 65.728 22.063 1.00 15.29 91 ALA A O 1
ATOM 743 N N . LYS A 1 92 ? 75.254 66.187 19.994 1.00 14.79 92 LYS A N 1
ATOM 744 C CA . LYS A 1 92 ? 74.408 65.000 19.907 1.00 15.23 92 LYS A CA 1
ATOM 745 C C . LYS A 1 92 ? 75.209 63.725 20.152 1.00 14.58 92 LYS A C 1
ATOM 746 O O . LYS A 1 92 ? 74.813 62.870 20.944 1.00 13.60 92 LYS A O 1
ATOM 752 N N . TYR A 1 93 ? 76.335 63.594 19.462 1.00 13.35 93 TYR A N 1
ATOM 753 C CA . TYR A 1 93 ? 77.159 62.404 19.605 1.00 14.06 93 TYR A CA 1
ATOM 754 C C . TYR A 1 93 ? 77.943 62.374 20.919 1.00 13.86 93 TYR A C 1
ATOM 755 O O . TYR A 1 93 ? 78.317 61.303 21.411 1.00 12.31 93 TYR A O 1
ATOM 764 N N . PHE A 1 94 ? 78.175 63.551 21.494 1.00 12.77 94 PHE A N 1
ATOM 765 C CA . PHE A 1 94 ? 78.871 63.660 22.774 1.00 12.84 94 PHE A CA 1
ATOM 766 C C . PHE A 1 94 ? 77.978 63.012 23.836 1.00 13.68 94 PHE A C 1
ATOM 767 O O . PHE A 1 94 ? 78.447 62.264 24.696 1.00 13.85 94 PHE A O 1
ATOM 775 N N . LYS A 1 95 ? 76.681 63.292 23.753 1.00 13.33 95 LYS A N 1
ATOM 776 C CA . LYS A 1 95 ? 75.717 62.754 24.708 1.00 14.49 95 LYS A CA 1
ATOM 777 C C . LYS A 1 95 ? 75.400 61.281 24.481 1.00 15.38 95 LYS A C 1
ATOM 778 O O . LYS A 1 95 ? 75.294 60.517 25.441 1.00 13.95 95 LYS A O 1
ATOM 784 N N . LEU A 1 96 ? 75.238 60.880 23.221 1.00 13.89 96 LEU A N 1
ATOM 785 C CA . LEU A 1 96 ? 74.961 59.484 22.906 1.00 13.50 96 LEU A CA 1
ATOM 786 C C . LEU A 1 96 ? 76.135 58.641 23.387 1.00 14.28 96 LEU A C 1
ATOM 787 O O . LEU A 1 96 ? 75.953 57.553 23.938 1.00 15.95 96 LEU A O 1
ATOM 792 N N . ALA A 1 97 ? 77.345 59.154 23.184 1.00 13.72 97 ALA A N 1
ATOM 793 C CA . ALA A 1 97 ? 78.553 58.451 23.607 1.00 13.65 97 ALA A CA 1
ATOM 794 C C . ALA A 1 97 ? 78.549 58.261 25.129 1.00 13.82 97 ALA A C 1
ATOM 795 O O . ALA A 1 97 ? 78.793 57.161 25.640 1.00 12.70 97 ALA A O 1
ATOM 797 N N . GLY A 1 98 ? 78.256 59.342 25.842 1.00 15.17 98 GLY A N 1
ATOM 798 C CA . GLY A 1 98 ? 78.221 59.299 27.294 1.00 16.22 98 GLY A CA 1
ATOM 799 C C . GLY A 1 98 ? 77.166 58.372 27.867 1.00 17.07 98 GLY A C 1
ATOM 800 O O . GLY A 1 98 ? 77.413 57.683 28.862 1.00 16.24 98 GLY A O 1
ATOM 801 N N . GLU A 1 99 ? 75.983 58.354 27.261 1.00 16.35 99 GLU A N 1
ATOM 802 C CA . GLU A 1 99 ? 74.923 57.481 27.745 1.00 17.67 99 GLU A CA 1
ATOM 803 C C . GLU A 1 99 ? 75.328 56.025 27.547 1.00 17.62 99 GLU A C 1
ATOM 804 O O . GLU A 1 99 ? 75.075 55.179 28.409 1.00 16.65 99 GLU A O 1
ATOM 810 N N . SER A 1 100 ? 75.967 55.729 26.417 1.00 16.44 100 SER A N 1
ATOM 811 C CA . SER A 1 100 ? 76.418 54.365 26.149 1.00 16.40 100 SER A CA 1
ATOM 812 C C . SER A 1 100 ? 77.514 53.965 27.134 1.00 16.60 100 SER A C 1
ATOM 813 O O . SER A 1 100 ? 77.561 52.825 27.605 1.00 16.98 100 SER A O 1
ATOM 816 N N . TYR A 1 101 ? 78.392 54.914 27.444 1.00 17.44 101 TYR A N 1
ATOM 817 C CA . TYR A 1 101 ? 79.493 54.682 28.375 1.00 18.63 101 TYR A CA 1
ATOM 818 C C . TYR A 1 101 ? 78.968 54.286 29.755 1.00 19.38 101 TYR A C 1
ATOM 819 O O . TYR A 1 101 ? 79.494 53.373 30.395 1.00 18.14 101 TYR A O 1
ATOM 828 N N . LYS A 1 102 ? 77.935 54.983 30.216 1.00 20.59 102 LYS A N 1
ATOM 829 C CA . LYS A 1 102 ? 77.348 54.681 31.517 1.00 23.16 102 LYS A CA 1
ATOM 830 C C . LYS A 1 102 ? 76.638 53.333 31.494 1.00 24.37 102 LYS A C 1
ATOM 831 O O . LYS A 1 102 ? 76.551 52.655 32.520 1.00 25.08 102 LYS A O 1
ATOM 837 N N . ASN A 1 103 ? 76.136 52.950 30.323 1.00 24.11 103 ASN A N 1
ATOM 838 C CA . ASN A 1 103 ? 75.432 51.680 30.160 1.00 26.01 103 ASN A CA 1
ATOM 839 C C . ASN A 1 103 ? 76.407 50.532 29.886 1.00 25.44 103 ASN A C 1
ATOM 840 O O . ASN A 1 103 ? 75.999 49.390 29.686 1.00 24.55 103 ASN A O 1
ATOM 845 N N . LYS A 1 104 ? 77.698 50.849 29.877 1.00 23.92 104 LYS A N 1
ATOM 846 C CA . LYS A 1 104 ? 78.746 49.855 29.658 1.00 25.51 104 LYS A CA 1
ATOM 847 C C . LYS A 1 104 ? 78.860 49.313 28.235 1.00 23.58 104 LYS A C 1
ATOM 848 O O . LYS A 1 104 ? 79.406 48.228 28.030 1.00 21.50 104 LYS A O 1
ATOM 854 N N . ASP A 1 105 ? 78.332 50.048 27.260 1.00 21.72 105 ASP A N 1
ATOM 855 C CA . ASP A 1 105 ? 78.436 49.643 25.857 1.00 20.96 105 ASP A CA 1
ATOM 856 C C . ASP A 1 105 ? 79.611 50.448 25.306 1.00 19.32 105 ASP A C 1
ATOM 857 O O . ASP A 1 105 ? 79.427 51.505 24.704 1.00 17.08 105 ASP A O 1
ATOM 862 N N . MET A 1 106 ? 80.818 49.935 25.520 1.00 16.84 106 MET A N 1
ATOM 863 C CA . MET A 1 106 ? 82.042 50.622 25.114 1.00 17.63 106 MET A CA 1
ATOM 864 C C . MET A 1 106 ? 82.271 50.857 23.623 1.00 16.38 106 MET A C 1
ATOM 865 O O . MET A 1 106 ? 82.735 51.929 23.237 1.00 16.57 106 MET A O 1
ATOM 870 N N . LYS A 1 107 ? 81.967 49.874 22.781 1.00 16.30 107 LYS A N 1
ATOM 871 C CA . LYS A 1 107 ? 82.171 50.055 21.346 1.00 16.15 107 LYS A CA 1
ATOM 872 C C . LYS A 1 107 ? 81.273 51.181 20.825 1.00 15.81 107 LYS A C 1
ATOM 873 O O . LYS A 1 107 ? 81.700 52.026 20.032 1.00 14.47 107 LYS A O 1
ATOM 879 N N . GLN A 1 108 ? 80.030 51.188 21.286 1.00 14.81 108 GLN A N 1
ATOM 880 C CA . GLN A 1 108 ? 79.068 52.209 20.897 1.00 15.29 108 GLN A CA 1
ATOM 881 C C . GLN A 1 108 ? 79.540 53.562 21.436 1.00 13.77 108 GLN A C 1
ATOM 882 O O . GLN A 1 108 ? 79.528 54.566 20.725 1.00 12.56 108 GLN A O 1
ATOM 888 N N . ALA A 1 109 ? 79.972 53.570 22.694 1.00 13.57 109 ALA A N 1
ATOM 889 C CA . ALA A 1 109 ? 80.423 54.792 23.356 1.00 13.19 109 ALA A CA 1
ATOM 890 C C . ALA A 1 109 ? 81.571 55.505 22.651 1.00 13.83 109 ALA A C 1
ATOM 891 O O . ALA A 1 109 ? 81.478 56.694 22.347 1.00 12.48 109 ALA A O 1
ATOM 893 N N . PHE A 1 110 ? 82.651 54.779 22.383 1.00 13.37 110 PHE A N 1
ATOM 894 C CA . PHE A 1 110 ? 83.809 55.388 21.752 1.00 13.32 110 PHE A CA 1
ATOM 895 C C . PHE A 1 110 ? 83.660 55.656 20.257 1.00 14.49 110 PHE A C 1
ATOM 896 O O . PHE A 1 110 ? 84.376 56.497 19.703 1.00 13.88 110 PHE A O 1
ATOM 904 N N . PHE A 1 111 ? 82.726 54.964 19.606 1.00 12.78 111 PHE A N 1
ATOM 905 C CA . PHE A 1 111 ? 82.463 55.218 18.193 1.00 13.74 111 PHE A CA 1
ATOM 906 C C . PHE A 1 111 ? 81.801 56.596 18.140 1.00 14.36 111 PHE A C 1
ATOM 907 O O . PHE A 1 111 ? 82.208 57.461 17.371 1.00 14.49 111 PHE A O 1
ATOM 915 N N . TYR A 1 112 ? 80.783 56.795 18.975 1.00 13.83 112 TYR A N 1
ATOM 916 C CA . TYR A 1 112 ? 80.088 58.078 19.027 1.00 13.87 112 TYR A CA 1
ATOM 917 C C . TYR A 1 112 ? 81.002 59.202 19.517 1.00 13.36 112 TYR A C 1
ATOM 918 O O . TYR A 1 112 ? 80.862 60.347 19.087 1.00 12.29 112 TYR A O 1
ATOM 927 N N . LEU A 1 113 ? 81.937 58.886 20.411 1.00 12.32 113 LEU A N 1
ATOM 928 C CA . LEU A 1 113 ? 82.852 59.915 20.898 1.00 12.16 113 LEU A CA 1
ATOM 929 C C . LEU A 1 113 ? 83.715 60.367 19.728 1.00 12.01 113 LEU A C 1
ATOM 930 O O . LEU A 1 113 ? 83.950 61.561 19.549 1.00 11.75 113 LEU A O 1
ATOM 935 N N . GLY A 1 114 ? 84.177 59.404 18.933 1.00 11.80 114 GLY A N 1
ATOM 936 C CA . GLY A 1 114 ? 84.998 59.719 17.775 1.00 12.19 114 GLY A CA 1
ATOM 937 C C . GLY A 1 114 ? 84.279 60.668 16.830 1.00 11.53 1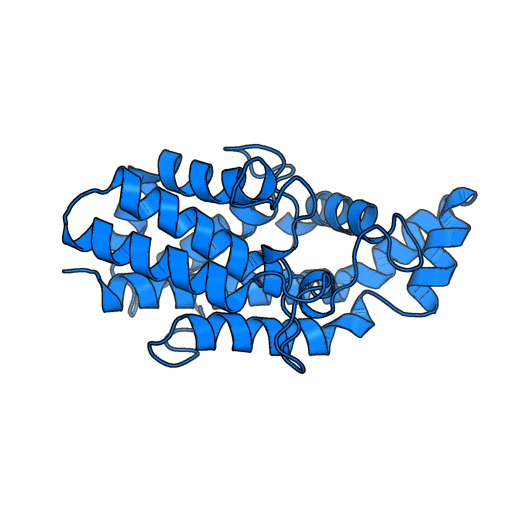14 GLY A C 1
ATOM 938 O O . GLY A 1 114 ? 84.877 61.606 16.303 1.00 11.48 114 GLY A O 1
ATOM 939 N N . LEU A 1 115 ? 82.992 60.420 16.597 1.00 12.49 115 LEU A N 1
ATOM 940 C CA . LEU A 1 115 ? 82.203 61.290 15.727 1.00 11.92 115 LEU A CA 1
ATOM 941 C C . LEU A 1 115 ? 82.162 62.699 16.324 1.00 12.47 115 LEU A C 1
ATOM 942 O O . LEU A 1 115 ? 82.378 63.693 15.619 1.00 12.10 115 LEU A O 1
ATOM 947 N N . SER A 1 116 ? 81.895 62.784 17.626 1.00 12.69 116 SER A N 1
ATOM 9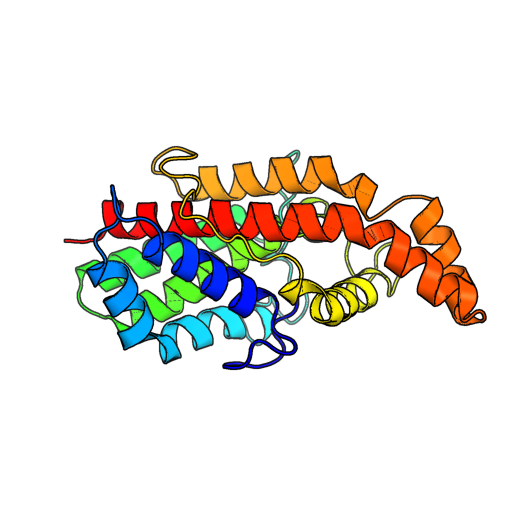48 C CA . SER A 1 116 ? 81.817 64.079 18.304 1.00 12.39 116 SER A CA 1
ATOM 949 C C . SER A 1 116 ? 83.134 64.846 18.180 1.00 13.57 116 SER A C 1
ATOM 950 O O . SER A 1 116 ? 83.139 66.050 17.894 1.00 13.25 116 SER A O 1
ATOM 953 N N . LEU A 1 117 ? 84.247 64.150 18.394 1.00 12.60 117 LEU A N 1
ATOM 954 C CA . LEU A 1 117 ? 85.560 64.777 18.293 1.00 12.92 117 LEU A CA 1
ATOM 955 C C . LEU A 1 117 ? 85.793 65.277 16.874 1.00 12.74 117 LEU A C 1
ATOM 956 O O . LEU A 1 117 ? 86.461 66.286 16.672 1.00 11.45 117 LEU A O 1
ATOM 961 N N . HIS A 1 118 ? 85.243 64.569 15.890 1.00 12.02 118 HIS A N 1
ATOM 962 C CA . HIS A 1 118 ? 85.401 64.971 14.492 1.00 12.48 118 HIS A CA 1
ATOM 963 C C . HIS A 1 118 ? 84.740 66.324 14.255 1.00 11.12 118 HIS A C 1
ATOM 964 O O . HIS A 1 118 ? 85.340 67.225 13.663 1.00 11.00 1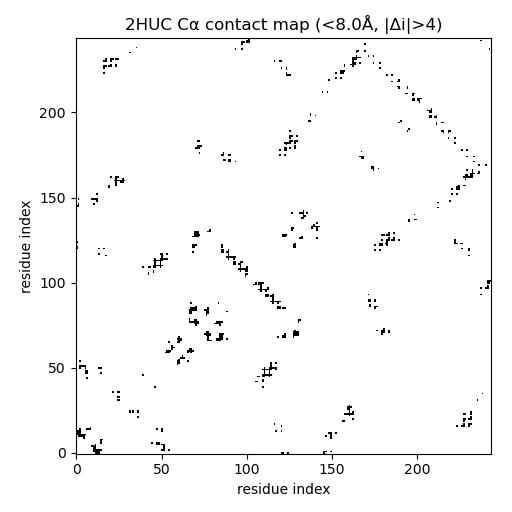18 HIS A O 1
ATOM 971 N N . TYR A 1 119 ? 83.498 66.462 14.710 1.00 11.82 119 TYR A N 1
ATOM 972 C CA . TYR A 1 119 ? 82.775 67.714 14.533 1.00 12.14 119 TYR A CA 1
ATOM 973 C C . TYR A 1 119 ? 83.447 68.861 15.280 1.00 11.94 119 TYR A C 1
ATOM 974 O O . TYR A 1 119 ? 83.508 69.972 14.762 1.00 12.15 119 TYR A O 1
ATOM 983 N N . LEU A 1 120 ? 83.955 68.601 16.484 1.00 11.65 120 LEU A N 1
ATOM 984 C CA . LEU A 1 120 ? 84.662 69.639 17.241 1.00 12.16 120 LEU A CA 1
ATOM 985 C C . LEU A 1 120 ? 85.896 70.035 16.429 1.00 11.70 120 LEU A C 1
ATOM 986 O O . LEU A 1 120 ? 86.231 71.213 16.307 1.00 12.90 120 LEU A O 1
ATOM 991 N N . GLY A 1 121 ? 86.571 69.041 15.864 1.00 11.80 121 GLY A N 1
ATOM 992 C CA . GLY A 1 121 ? 87.752 69.321 15.063 1.00 11.89 121 GLY A CA 1
ATOM 993 C C . GLY A 1 121 ? 87.432 70.189 13.857 1.00 11.00 121 GLY A C 1
ATOM 994 O O . GLY A 1 121 ? 88.173 71.122 13.529 1.00 10.70 121 GLY A O 1
ATOM 995 N N . ASP A 1 122 ? 86.321 69.897 13.190 1.00 9.76 122 ASP A N 1
ATOM 996 C CA . ASP A 1 122 ? 85.944 70.670 12.014 1.00 10.48 122 ASP A CA 1
ATOM 997 C C . ASP A 1 122 ? 85.742 72.158 12.280 1.00 11.72 122 ASP A C 1
ATOM 998 O O . ASP A 1 122 ? 86.204 72.983 11.493 1.00 12.18 122 ASP A O 1
ATOM 1003 N N . VAL A 1 123 ? 85.074 72.516 13.375 1.00 12.77 123 VAL A N 1
ATOM 1004 C CA . VAL A 1 123 ? 84.850 73.940 13.650 1.00 13.71 123 VAL A CA 1
ATOM 1005 C C . VAL A 1 123 ? 86.147 74.681 13.947 1.00 14.66 123 VAL A C 1
ATOM 1006 O O . VAL A 1 123 ? 86.156 75.909 14.029 1.00 13.00 123 VAL A O 1
ATOM 1010 N N . ASN A 1 124 ? 87.240 73.934 14.110 1.00 14.97 124 ASN A N 1
ATOM 1011 C CA . ASN A 1 124 ? 88.543 74.542 14.359 1.00 12.52 124 ASN A CA 1
ATOM 1012 C C . ASN A 1 124 ? 89.213 74.900 13.031 1.00 13.60 124 ASN A C 1
ATOM 1013 O O . ASN A 1 124 ? 90.254 75.558 13.006 1.00 13.64 124 ASN A O 1
ATOM 1018 N N . GLN A 1 125 ? 88.616 74.442 11.932 1.00 12.63 125 GLN A N 1
ATOM 1019 C CA . GLN A 1 125 ? 89.111 74.735 10.583 1.00 13.12 125 GLN A CA 1
ATOM 1020 C C . GLN A 1 125 ? 88.354 76.022 10.230 1.00 13.19 125 GLN A C 1
ATOM 1021 O O . GLN A 1 125 ? 87.133 76.005 10.108 1.00 12.72 125 GLN A O 1
ATOM 1027 N N . PRO A 1 126 ? 89.067 77.155 10.078 1.00 13.83 126 PRO A N 1
ATOM 1028 C CA . PRO A 1 126 ? 88.433 78.441 9.752 1.00 14.96 126 PRO A CA 1
ATOM 1029 C C . PRO A 1 126 ? 87.378 78.420 8.649 1.00 13.97 126 PRO A C 1
ATOM 1030 O O . PRO A 1 126 ? 86.331 79.048 8.786 1.00 13.82 126 PRO A O 1
ATOM 1034 N N . MET A 1 127 ? 87.653 77.713 7.557 1.00 13.56 127 MET A N 1
ATOM 1035 C CA . MET A 1 127 ? 86.700 77.637 6.448 1.00 13.39 127 MET A CA 1
ATOM 1036 C C . MET A 1 127 ? 85.372 77.032 6.888 1.00 13.23 127 MET A C 1
ATOM 1037 O O . MET A 1 127 ? 84.310 77.441 6.415 1.00 12.74 127 MET A O 1
ATOM 1042 N N . HIS A 1 128 ? 85.433 76.051 7.786 1.00 13.23 128 HIS A N 1
ATOM 1043 C CA . HIS A 1 128 ? 84.224 75.390 8.287 1.00 13.34 128 HIS A CA 1
ATOM 1044 C C . HIS A 1 128 ? 83.439 76.266 9.262 1.00 13.71 128 HIS A C 1
ATOM 1045 O O . HIS A 1 128 ? 82.232 76.089 9.432 1.00 13.58 128 HIS A O 1
ATOM 1052 N N . ALA A 1 129 ? 84.130 77.206 9.903 1.00 13.70 129 ALA A N 1
ATOM 1053 C CA . ALA A 1 129 ? 83.492 78.113 10.852 1.00 14.30 129 ALA A CA 1
ATOM 1054 C C . ALA A 1 129 ? 82.975 79.363 10.140 1.00 14.13 129 ALA A C 1
ATOM 1055 O O . ALA A 1 129 ? 82.332 80.211 10.758 1.00 15.24 129 ALA A O 1
ATOM 1057 N N . ALA A 1 130 ? 83.253 79.469 8.841 1.00 13.10 130 ALA A N 1
ATOM 1058 C CA . ALA A 1 130 ? 82.829 80.626 8.055 1.00 13.46 130 ALA A CA 1
ATOM 1059 C C . ALA A 1 130 ? 82.046 80.243 6.799 1.00 13.39 130 ALA A C 1
ATOM 1060 O O . ALA A 1 130 ? 81.779 81.086 5.940 1.00 14.89 130 ALA A O 1
ATOM 1062 N N . ASN A 1 131 ? 81.684 78.969 6.692 1.00 14.00 131 ASN A N 1
ATOM 1063 C CA . ASN A 1 131 ? 80.929 78.486 5.542 1.00 14.29 131 ASN A CA 1
ATOM 1064 C C . ASN A 1 131 ? 81.594 78.739 4.183 1.00 15.60 131 ASN A C 1
ATOM 1065 O O . ASN A 1 131 ? 80.948 79.163 3.216 1.00 14.40 131 ASN A O 1
ATOM 1070 N N . PHE A 1 132 ? 82.900 78.483 4.129 1.00 13.73 132 PHE A N 1
ATOM 1071 C CA . PHE A 1 132 ? 83.676 78.610 2.897 1.00 13.88 132 PHE A CA 1
ATOM 1072 C C . PHE A 1 132 ? 83.875 77.167 2.433 1.00 14.54 132 PHE A C 1
ATOM 1073 O O . PHE A 1 132 ? 84.627 76.406 3.049 1.00 14.41 132 PHE A O 1
ATOM 1081 N N . THR A 1 133 ? 83.174 76.793 1.366 1.00 12.33 133 THR A N 1
ATOM 1082 C CA . THR A 1 133 ? 83.229 75.439 0.820 1.00 13.04 133 THR A CA 1
ATOM 1083 C C . THR A 1 133 ? 84.164 75.357 -0.384 1.00 13.05 133 THR A C 1
ATOM 1084 O O . THR A 1 133 ? 84.761 76.353 -0.787 1.00 13.55 133 THR A O 1
ATOM 1088 N N . ASN A 1 134 ? 84.267 74.165 -0.968 1.00 13.93 134 ASN A N 1
ATOM 1089 C CA . ASN A 1 134 ? 85.121 73.967 -2.131 1.00 14.95 134 ASN A CA 1
ATOM 1090 C C . ASN A 1 134 ? 84.481 74.612 -3.358 1.00 16.62 134 ASN A C 1
ATOM 1091 O O . ASN A 1 134 ? 85.085 74.666 -4.430 1.00 17.03 134 ASN A O 1
ATOM 1096 N N . LEU A 1 135 ? 83.250 75.090 -3.200 1.00 17.14 135 LEU A N 1
ATOM 1097 C CA . LEU A 1 135 ? 82.533 75.733 -4.296 1.00 18.27 135 LEU A CA 1
ATOM 1098 C C . LEU A 1 135 ? 82.616 77.249 -4.130 1.00 19.21 135 LEU A C 1
ATOM 1099 O O . LEU A 1 135 ? 82.300 78.009 -5.053 1.00 19.82 135 LEU A O 1
ATOM 1104 N N . SER A 1 136 ? 83.062 77.682 -2.951 1.00 18.18 136 SER A N 1
ATOM 1105 C CA . SER A 1 136 ? 83.216 79.104 -2.659 1.00 19.11 136 SER A CA 1
ATOM 1106 C C . SER A 1 136 ? 84.387 79.670 -3.462 1.00 20.36 136 SER A C 1
ATOM 1107 O O . SER A 1 136 ? 85.352 78.971 -3.755 1.00 21.26 136 SER A O 1
ATOM 1110 N N . TYR A 1 137 ? 84.293 80.947 -3.804 1.00 21.85 137 TYR A N 1
ATOM 1111 C CA . TYR A 1 137 ? 85.317 81.631 -4.587 1.00 23.33 137 TYR A CA 1
ATOM 1112 C C . TYR A 1 137 ? 86.602 81.886 -3.788 1.00 22.14 137 TYR A C 1
ATOM 1113 O O . TYR A 1 137 ? 86.570 82.524 -2.738 1.00 23.74 137 TYR A O 1
ATOM 1122 N N . PRO A 1 138 ? 87.756 81.416 -4.291 1.00 21.94 138 PRO A N 1
ATOM 1123 C CA . PRO A 1 138 ? 87.948 80.670 -5.539 1.00 21.05 138 PRO A CA 1
ATOM 1124 C C . PRO A 1 138 ? 87.671 79.183 -5.369 1.00 21.20 138 PRO A C 1
ATOM 1125 O O . PRO A 1 138 ? 88.221 78.541 -4.471 1.00 18.96 138 PRO A O 1
ATOM 1129 N N . GLN A 1 139 ? 86.824 78.632 -6.235 1.00 20.32 139 GLN A N 1
ATOM 1130 C CA . GLN A 1 139 ? 86.481 77.222 -6.141 1.00 19.47 139 GLN A CA 1
ATOM 1131 C C . GLN A 1 139 ? 87.696 76.308 -6.311 1.00 19.11 139 GLN A C 1
ATOM 1132 O O . GLN A 1 139 ? 88.546 76.531 -7.177 1.00 20.74 139 GLN A O 1
ATOM 1138 N N . GLY A 1 140 ? 87.777 75.294 -5.451 1.00 17.75 140 GLY A N 1
ATOM 1139 C CA . GLY A 1 140 ? 88.888 74.356 -5.477 1.00 16.84 140 GLY A CA 1
ATOM 1140 C C . GLY A 1 140 ? 89.905 74.634 -4.376 1.00 15.87 140 GLY A C 1
ATOM 1141 O O . GLY A 1 140 ? 90.699 73.763 -4.013 1.00 15.77 140 GLY A O 1
ATOM 1142 N N . PHE A 1 141 ? 89.874 75.848 -3.834 1.00 15.87 141 PHE A N 1
ATOM 1143 C CA . PHE A 1 141 ? 90.804 76.257 -2.776 1.00 16.71 141 PHE A CA 1
ATOM 1144 C C . PHE A 1 141 ? 90.632 75.465 -1.477 1.00 16.12 141 PHE A C 1
ATOM 1145 O O . PHE A 1 141 ? 91.614 75.083 -0.834 1.00 16.91 141 PHE A O 1
ATOM 1153 N N . HIS A 1 142 ? 89.384 75.225 -1.088 1.00 15.93 142 HIS A N 1
ATOM 1154 C CA . HIS A 1 142 ? 89.091 74.484 0.136 1.00 15.75 142 HIS A CA 1
ATOM 1155 C C . HIS A 1 142 ? 89.748 73.101 0.126 1.00 16.50 142 HIS A C 1
ATOM 1156 O O . HIS A 1 142 ? 90.445 72.736 1.075 1.00 15.85 142 HIS A O 1
ATOM 1163 N N . SER A 1 143 ? 89.539 72.329 -0.939 1.00 15.31 143 SER A N 1
ATOM 1164 C CA . SER A 1 143 ? 90.131 70.995 -1.007 1.00 16.45 143 SER A CA 1
ATOM 1165 C C . SER A 1 143 ? 91.653 71.044 -1.108 1.00 14.68 143 SER A C 1
ATOM 1166 O O . SER A 1 143 ? 92.340 70.259 -0.458 1.00 16.05 143 SER A O 1
ATOM 1169 N N . LYS A 1 144 ? 92.187 71.967 -1.902 1.00 14.90 144 LYS A N 1
ATOM 1170 C CA . LYS A 1 144 ? 93.638 72.061 -2.040 1.00 16.08 144 LYS A CA 1
ATOM 1171 C C . LYS A 1 144 ? 94.284 72.453 -0.719 1.00 15.38 144 LYS A C 1
ATOM 1172 O O . LYS A 1 144 ? 95.371 71.973 -0.386 1.00 14.24 144 LYS A O 1
ATOM 1178 N N . TYR A 1 145 ? 93.617 73.325 0.034 1.00 13.13 145 TYR A N 1
ATOM 1179 C CA . TYR A 1 145 ? 94.151 73.753 1.326 1.00 14.17 145 TYR A CA 1
ATOM 1180 C C . TYR A 1 145 ? 94.221 72.595 2.326 1.00 13.91 145 TYR A C 1
ATOM 1181 O O . TYR A 1 145 ? 95.245 72.399 2.985 1.00 15.96 145 TYR A O 1
ATOM 1190 N N . GLU A 1 146 ? 93.141 71.828 2.446 1.00 13.66 146 GLU A N 1
ATOM 1191 C CA . GLU A 1 146 ? 93.124 70.726 3.401 1.00 14.09 146 GLU A CA 1
ATOM 1192 C C . GLU A 1 146 ? 94.095 69.612 3.040 1.00 13.76 146 GLU A C 1
ATOM 1193 O O . GLU A 1 146 ? 94.595 68.923 3.926 1.00 13.58 146 GLU A O 1
ATOM 1199 N N . ASN A 1 147 ? 94.370 69.436 1.751 1.00 13.36 147 ASN A N 1
ATOM 1200 C CA . ASN A 1 147 ? 95.328 68.417 1.332 1.00 14.66 147 ASN A CA 1
ATOM 1201 C C . ASN A 1 147 ? 96.732 68.922 1.690 1.00 14.29 147 ASN A C 1
ATOM 1202 O O . ASN A 1 147 ? 97.595 68.147 2.115 1.00 13.94 147 ASN A O 1
ATOM 1207 N N . PHE A 1 148 ? 96.950 70.227 1.535 1.00 14.91 148 PHE A N 1
ATOM 1208 C CA . PHE A 1 148 ? 98.240 70.836 1.861 1.00 14.75 148 PHE A CA 1
ATOM 1209 C C . PHE A 1 148 ? 98.535 70.711 3.356 1.00 14.37 148 PHE A C 1
ATOM 1210 O O . PHE A 1 148 ? 99.676 70.454 3.757 1.00 14.09 148 PHE A O 1
ATOM 1218 N N . VAL A 1 149 ? 97.503 70.894 4.176 1.00 12.80 149 VAL A N 1
ATOM 1219 C CA . VAL A 1 149 ? 97.646 70.803 5.628 1.00 14.10 149 VAL A CA 1
ATOM 1220 C C . VAL A 1 149 ? 98.295 69.480 6.032 1.00 14.32 149 VAL A C 1
ATOM 1221 O O . VAL A 1 149 ? 99.155 69.443 6.913 1.00 15.45 149 VAL A O 1
ATOM 1225 N N . ASP A 1 150 ? 97.894 68.391 5.385 1.00 14.62 150 ASP A N 1
ATOM 1226 C CA . ASP A 1 150 ? 98.463 67.088 5.718 1.00 16.30 150 ASP A CA 1
ATOM 1227 C C . ASP A 1 150 ? 99.974 67.026 5.522 1.00 17.18 150 ASP A C 1
ATOM 1228 O O . ASP A 1 150 ? 100.656 66.290 6.233 1.00 18.26 150 ASP A O 1
ATOM 1233 N N . THR A 1 151 ? 100.497 67.799 4.571 1.00 15.79 151 THR A N 1
ATOM 1234 C CA . THR A 1 151 ? 101.933 67.791 4.298 1.00 16.76 151 THR A CA 1
ATOM 1235 C C . THR A 1 151 ? 102.781 68.514 5.343 1.00 17.29 151 THR A C 1
ATOM 1236 O O . THR A 1 151 ? 103.989 68.297 5.406 1.00 17.58 151 THR A O 1
ATOM 1240 N N . ILE A 1 152 ? 102.157 69.357 6.164 1.00 15.68 152 ILE A N 1
ATOM 1241 C CA . ILE A 1 152 ? 102.893 70.116 7.176 1.00 15.65 152 ILE A CA 1
ATOM 1242 C C . ILE A 1 152 ? 102.394 69.997 8.615 1.00 15.28 152 ILE A C 1
ATOM 1243 O O . ILE A 1 152 ? 103.055 70.481 9.536 1.00 15.83 152 ILE A O 1
ATOM 1248 N N . LYS A 1 153 ? 101.246 69.357 8.823 1.00 15.34 153 LYS A N 1
ATOM 1249 C CA . LYS A 1 153 ? 100.680 69.258 10.169 1.00 15.75 153 LYS A CA 1
ATOM 1250 C C . LYS A 1 153 ? 101.590 68.706 11.265 1.00 16.30 153 LYS A C 1
ATOM 1251 O O . LYS A 1 153 ? 101.579 69.205 12.394 1.00 15.40 153 LYS A O 1
ATOM 1257 N N . ASP A 1 154 ? 102.381 67.690 10.946 1.00 17.13 154 ASP A N 1
ATOM 1258 C CA . ASP A 1 154 ? 103.240 67.094 11.962 1.00 20.30 154 ASP A CA 1
ATOM 1259 C C . ASP A 1 154 ? 104.304 68.034 12.529 1.00 20.42 154 ASP A C 1
ATOM 1260 O O . ASP A 1 154 ? 105.001 67.685 13.485 1.00 20.94 154 ASP A O 1
ATOM 1265 N N . ASN A 1 155 ? 104.422 69.227 11.955 1.00 20.49 155 ASN A N 1
ATOM 1266 C CA . ASN A 1 155 ? 105.398 70.210 12.430 1.00 21.23 155 ASN A CA 1
ATOM 1267 C C . ASN A 1 155 ? 104.808 71.133 13.496 1.00 20.48 155 ASN A C 1
ATOM 1268 O O . ASN A 1 155 ? 105.491 72.030 13.994 1.00 19.45 155 ASN A O 1
ATOM 1273 N N . TYR A 1 156 ? 103.546 70.906 13.849 1.00 19.29 156 TYR A N 1
ATOM 1274 C CA . TYR A 1 156 ? 102.866 71.748 14.828 1.00 19.00 156 TYR A CA 1
ATOM 1275 C C . TYR A 1 156 ? 102.242 71.009 16.001 1.00 18.81 156 TYR A C 1
ATOM 1276 O O . TYR A 1 156 ? 101.114 71.300 16.402 1.00 18.71 156 TYR A O 1
ATOM 1285 N N . LYS A 1 157 ? 102.980 70.061 16.564 1.00 17.81 157 LYS A N 1
ATOM 1286 C CA . LYS A 1 157 ? 102.478 69.314 17.704 1.00 19.23 157 LYS A CA 1
ATOM 1287 C C . LYS A 1 157 ? 102.637 70.102 19.001 1.00 19.24 157 LYS A C 1
ATOM 1288 O O . LYS A 1 157 ? 103.637 70.804 19.200 1.00 19.07 157 LYS A O 1
ATOM 1294 N N . VAL A 1 158 ? 101.636 70.005 19.871 1.00 16.64 158 VAL A N 1
ATOM 1295 C CA . VAL A 1 158 ? 101.703 70.652 21.176 1.00 17.23 158 VAL A CA 1
ATOM 1296 C C . VAL A 1 158 ? 102.497 69.660 22.025 1.00 19.05 158 VAL A C 1
ATOM 1297 O O . VAL A 1 158 ? 102.123 68.489 22.126 1.00 19.06 158 VAL A O 1
ATOM 1301 N N . THR A 1 159 ? 103.587 70.117 22.632 1.00 18.85 159 THR A N 1
ATOM 1302 C CA . THR A 1 159 ? 104.427 69.220 23.421 1.00 21.04 159 THR A CA 1
ATOM 1303 C C . THR A 1 159 ? 104.381 69.357 24.943 1.00 21.40 159 THR A C 1
ATOM 1304 O O . THR A 1 159 ? 105.305 68.917 25.631 1.00 20.31 159 THR A O 1
ATOM 1308 N N . ASP A 1 160 ? 103.319 69.956 25.472 1.00 19.89 160 ASP A N 1
ATOM 1309 C CA . ASP A 1 160 ? 103.186 70.114 26.918 1.00 20.10 160 ASP A CA 1
ATOM 1310 C C . ASP A 1 160 ? 101.873 69.474 27.367 1.00 19.30 160 ASP A C 1
ATOM 1311 O O . ASP A 1 160 ? 101.132 68.948 26.540 1.00 18.82 160 ASP A O 1
ATOM 1316 N N . GLY A 1 161 ? 101.589 69.507 28.667 1.00 17.50 161 GLY A N 1
ATOM 1317 C CA . GLY A 1 161 ? 100.360 68.904 29.163 1.00 17.16 161 GLY A CA 1
ATOM 1318 C C . GLY A 1 161 ? 99.294 69.937 29.472 1.00 16.10 161 GLY A C 1
ATOM 1319 O O . GLY A 1 161 ? 98.399 69.715 30.294 1.00 14.11 161 GLY A O 1
ATOM 1320 N N . ASN A 1 162 ? 99.377 71.074 28.793 1.00 16.74 162 ASN A N 1
ATOM 1321 C CA . ASN A 1 162 ? 98.434 72.156 29.030 1.00 17.26 162 ASN A CA 1
ATOM 1322 C C . ASN A 1 162 ? 97.251 72.203 28.075 1.00 16.81 162 ASN A C 1
ATOM 1323 O O . ASN A 1 162 ? 97.217 73.005 27.141 1.00 17.68 162 ASN A O 1
ATOM 1328 N N . GLY A 1 163 ? 96.281 71.327 28.309 1.00 17.42 163 GLY A N 1
ATOM 1329 C CA . GLY A 1 163 ? 95.087 71.336 27.485 1.00 15.97 163 GLY A CA 1
ATOM 1330 C C . GLY A 1 163 ? 94.209 72.428 28.068 1.00 15.60 163 GLY A C 1
ATOM 1331 O O . GLY A 1 163 ? 94.529 72.969 29.130 1.00 14.79 163 GLY A O 1
ATOM 1332 N N . TYR A 1 164 ? 93.121 72.781 27.392 1.00 16.25 164 TYR A N 1
ATOM 1333 C CA . TYR A 1 164 ? 92.230 73.806 27.925 1.00 16.38 164 TYR A CA 1
ATOM 1334 C C . TYR A 1 164 ? 91.238 73.144 28.874 1.00 16.82 164 TYR A C 1
ATOM 1335 O O . TYR A 1 164 ? 90.071 72.935 28.528 1.00 14.74 164 TYR A O 1
ATOM 1344 N N . TRP A 1 165 ? 91.713 72.816 30.074 1.00 15.05 165 TRP A N 1
ATOM 1345 C CA . TRP A 1 165 ? 90.882 72.166 31.078 1.00 14.83 165 TRP A CA 1
ATOM 1346 C C . TRP A 1 165 ? 89.767 73.112 31.516 1.00 16.38 165 TRP A C 1
ATOM 1347 O O . TRP A 1 165 ? 90.020 74.278 31.825 1.00 15.17 165 TRP A O 1
ATOM 1358 N N . ASN A 1 166 ? 88.539 72.600 31.537 1.00 17.09 166 ASN A N 1
ATOM 1359 C CA . ASN A 1 166 ? 87.368 73.386 31.918 1.00 19.89 166 ASN A CA 1
ATOM 1360 C C . ASN A 1 166 ? 87.311 74.728 31.183 1.00 19.88 166 ASN A C 1
ATOM 1361 O O . ASN A 1 166 ? 86.970 75.760 31.766 1.00 19.57 166 ASN A O 1
ATOM 1366 N N . TRP A 1 167 ? 87.630 74.690 29.892 1.00 18.17 167 TRP A N 1
ATOM 1367 C CA . TRP A 1 167 ? 87.632 75.876 29.038 1.00 19.19 167 TRP A CA 1
ATOM 1368 C C . TRP A 1 167 ? 86.266 76.552 29.035 1.00 20.50 167 TRP A C 1
ATOM 1369 O O . TRP A 1 167 ? 86.164 77.777 29.129 1.00 20.69 167 TRP A O 1
ATOM 1380 N N . LYS A 1 168 ? 85.218 75.746 28.911 1.00 19.78 168 LYS A N 1
ATOM 1381 C CA . LYS A 1 168 ? 83.854 76.257 28.908 1.00 22.01 168 LYS A CA 1
ATOM 1382 C C . LYS A 1 168 ? 83.057 75.477 29.944 1.00 22.82 168 LYS A C 1
ATOM 1383 O O . LYS A 1 168 ? 83.619 74.672 30.687 1.00 25.54 168 LYS A O 1
ATOM 1389 N N . GLY A 1 169 ? 81.751 75.709 29.991 1.00 23.73 169 GLY A N 1
ATOM 1390 C CA . GLY A 1 169 ? 80.917 75.019 30.960 1.00 23.59 169 GLY A CA 1
ATOM 1391 C C . GLY A 1 169 ? 80.828 73.518 30.746 1.00 23.62 169 GLY A C 1
ATOM 1392 O O . GLY A 1 169 ? 81.671 72.920 30.074 1.00 24.87 169 GLY A O 1
ATOM 1393 N N . THR A 1 170 ? 79.799 72.907 31.319 1.00 20.71 170 THR A N 1
ATOM 1394 C CA . THR A 1 170 ? 79.595 71.473 31.194 1.00 21.98 170 THR A CA 1
ATOM 1395 C C . THR A 1 170 ? 78.869 71.104 29.904 1.00 20.33 170 THR A C 1
ATOM 1396 O O . THR A 1 170 ? 78.775 69.931 29.552 1.00 20.33 170 THR A O 1
ATOM 1400 N N . ASN A 1 171 ? 78.360 72.108 29.196 1.00 19.10 171 ASN A N 1
ATOM 1401 C CA . ASN A 1 171 ? 77.639 71.865 27.950 1.00 19.48 171 ASN A CA 1
ATOM 1402 C C . ASN A 1 171 ? 78.594 71.777 26.757 1.00 17.69 171 ASN A C 1
ATOM 1403 O O . ASN A 1 171 ? 79.306 72.734 26.452 1.00 16.57 171 ASN A O 1
ATOM 1408 N N . PRO A 1 172 ? 78.618 70.625 26.063 1.00 15.94 172 PRO A N 1
ATOM 1409 C CA . PRO A 1 172 ? 79.516 70.492 24.908 1.00 16.32 172 PRO A CA 1
ATOM 1410 C C . PRO A 1 172 ? 79.269 71.537 23.816 1.00 15.83 172 PRO A C 1
ATOM 1411 O O . PRO A 1 172 ? 80.197 71.929 23.105 1.00 14.76 172 PRO A O 1
ATOM 1415 N N . GLU A 1 173 ? 78.023 71.989 23.676 1.00 13.41 173 GLU A N 1
ATOM 1416 C CA . GLU A 1 173 ? 77.715 72.996 22.662 1.00 15.98 173 GLU A CA 1
ATOM 1417 C C . GLU A 1 173 ? 78.525 74.263 22.900 1.00 15.39 173 GLU A C 1
ATOM 1418 O O . GLU A 1 173 ? 78.909 74.943 21.951 1.00 15.30 173 GLU A O 1
ATOM 1424 N N . GLU A 1 174 ? 78.779 74.575 24.170 1.00 16.79 174 GLU A N 1
ATOM 1425 C CA . GLU A 1 174 ? 79.544 75.764 24.537 1.00 16.33 174 GLU A CA 1
ATOM 1426 C C . GLU A 1 174 ? 80.988 75.624 24.071 1.00 15.03 174 GLU A C 1
ATOM 1427 O O . GLU A 1 174 ? 81.626 76.607 23.699 1.00 14.37 174 GLU A O 1
ATOM 1433 N N . TRP A 1 175 ? 81.503 74.400 24.101 1.00 13.47 175 TRP A N 1
ATOM 1434 C CA . TRP A 1 175 ? 82.870 74.153 23.658 1.00 14.45 175 TRP A CA 1
ATOM 1435 C C . TRP A 1 175 ? 82.974 74.243 22.137 1.00 13.92 175 TRP A C 1
ATOM 1436 O O . TRP A 1 175 ? 83.920 74.828 21.607 1.00 13.54 175 TRP A O 1
ATOM 1447 N N . ILE A 1 176 ? 82.001 73.664 21.436 1.00 13.04 176 ILE A N 1
ATOM 1448 C CA . ILE A 1 176 ? 82.007 73.696 19.978 1.00 13.80 176 ILE A CA 1
ATOM 1449 C C . ILE A 1 176 ? 81.828 75.131 19.487 1.00 13.42 176 ILE A C 1
ATOM 1450 O O . ILE A 1 176 ? 82.521 75.565 18.570 1.00 13.17 176 ILE A O 1
ATOM 1455 N N . HIS A 1 177 ? 80.908 75.867 20.105 1.00 13.07 177 HIS A N 1
ATOM 1456 C CA . HIS A 1 177 ? 80.670 77.263 19.738 1.00 14.81 177 HIS A CA 1
ATOM 1457 C C . HIS A 1 177 ? 81.932 78.085 19.994 1.00 13.26 177 HIS A C 1
ATOM 1458 O O . HIS A 1 177 ? 82.360 78.869 19.147 1.00 12.79 177 HIS A O 1
ATOM 1465 N N . GLY A 1 178 ? 82.512 77.902 21.177 1.00 13.22 178 GLY A N 1
ATOM 1466 C CA . GLY A 1 178 ? 83.716 78.629 21.543 1.00 12.78 178 GLY A CA 1
ATOM 1467 C C . GLY A 1 178 ? 84.869 78.398 20.584 1.00 13.61 178 GLY A C 1
ATOM 1468 O O . GLY A 1 178 ? 85.615 79.325 20.264 1.00 13.21 178 GLY A O 1
ATOM 1469 N N . ALA A 1 179 ? 85.024 77.157 20.132 1.00 13.04 179 ALA A N 1
ATOM 1470 C CA . ALA A 1 179 ? 86.086 76.819 19.194 1.00 13.02 179 ALA A CA 1
ATOM 1471 C C . ALA A 1 179 ? 85.815 77.492 17.846 1.00 12.06 179 ALA A C 1
ATOM 1472 O O . ALA A 1 179 ? 86.730 78.003 17.203 1.00 12.64 179 ALA A O 1
ATOM 1474 N N . ALA A 1 180 ? 84.553 77.497 17.426 1.00 13.01 180 ALA A N 1
ATOM 1475 C CA . ALA A 1 180 ? 84.170 78.121 16.158 1.00 12.07 180 ALA A CA 1
ATOM 1476 C C . ALA A 1 180 ? 84.441 79.625 16.184 1.00 12.75 180 ALA A C 1
ATOM 1477 O O . ALA A 1 180 ? 84.865 80.206 15.178 1.00 13.23 180 ALA A O 1
ATOM 1479 N N . VAL A 1 181 ? 84.192 80.256 17.330 1.00 11.90 181 VAL A N 1
ATOM 1480 C CA . VAL A 1 181 ? 84.426 81.691 17.469 1.00 11.89 181 VAL A CA 1
ATOM 1481 C C . VAL A 1 181 ? 85.886 82.044 17.182 1.00 12.35 181 VAL A C 1
ATOM 1482 O O . VAL A 1 181 ? 8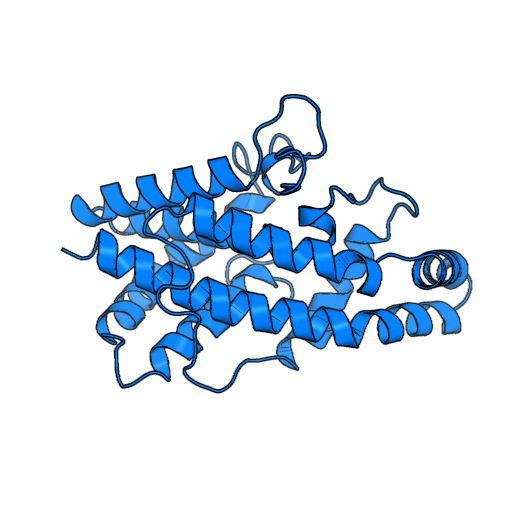6.172 82.944 16.389 1.00 12.20 181 VAL A O 1
ATOM 1486 N N . VAL A 1 182 ? 86.806 81.330 17.823 1.00 12.49 182 VAL A N 1
ATOM 1487 C CA . VAL A 1 182 ? 88.233 81.573 17.633 1.00 15.01 182 VAL A CA 1
ATOM 1488 C C . VAL A 1 182 ? 88.650 81.268 16.193 1.00 13.93 182 VAL A C 1
ATOM 1489 O O . VAL A 1 182 ? 89.400 82.033 15.573 1.00 13.68 182 VAL A O 1
ATOM 1493 N N . ALA A 1 183 ? 88.161 80.153 15.659 1.00 13.31 183 ALA A N 1
ATOM 1494 C CA . ALA A 1 183 ? 88.494 79.767 14.294 1.00 13.02 183 ALA A CA 1
ATOM 1495 C C . ALA A 1 183 ? 88.063 80.833 13.283 1.00 14.35 183 ALA A C 1
ATOM 1496 O O . ALA A 1 183 ? 88.818 81.159 12.364 1.00 12.74 183 ALA A O 1
ATOM 1498 N N . LYS A 1 184 ? 86.861 81.383 13.456 1.00 14.75 184 LYS A N 1
ATOM 1499 C CA . LYS A 1 184 ? 86.359 82.406 12.531 1.00 15.30 184 LYS A CA 1
ATOM 1500 C C . LYS A 1 184 ? 87.179 83.686 12.632 1.00 15.62 184 LYS A C 1
ATOM 1501 O O . LYS A 1 184 ? 87.420 84.356 11.624 1.00 14.90 184 LYS A O 1
ATOM 1507 N N . GLN A 1 185 ? 87.609 84.030 13.841 1.00 17.10 185 GLN A N 1
ATOM 1508 C CA . GLN A 1 185 ? 88.424 85.227 14.025 1.00 18.14 185 GLN A CA 1
ATOM 1509 C C . GLN A 1 185 ? 89.712 85.064 13.220 1.00 17.83 185 GLN A C 1
ATOM 1510 O O . GLN A 1 185 ? 90.286 86.046 12.742 1.00 17.31 185 GLN A O 1
ATOM 1516 N N . ASP A 1 186 ? 90.158 83.817 13.066 1.00 16.12 186 ASP A N 1
ATOM 1517 C CA . ASP A 1 186 ? 91.390 83.519 12.335 1.00 16.88 186 ASP A CA 1
ATOM 1518 C C . ASP A 1 186 ? 91.210 83.291 10.835 1.00 16.13 186 ASP A C 1
ATOM 1519 O O . ASP A 1 186 ? 92.188 83.091 10.119 1.00 16.37 186 ASP A O 1
ATOM 1524 N N . TYR A 1 187 ? 89.967 83.325 10.365 1.00 16.68 187 TYR A N 1
ATOM 1525 C CA . TYR A 1 187 ? 89.648 83.096 8.955 1.00 17.37 187 TYR A CA 1
ATOM 1526 C C . TYR A 1 187 ? 90.469 83.908 7.950 1.00 18.71 187 TYR A C 1
ATOM 1527 O O . TYR A 1 187 ? 90.996 83.356 6.984 1.00 17.15 187 TYR A O 1
ATOM 1536 N N . SER A 1 188 ? 90.577 85.215 8.173 1.00 19.87 188 SER A N 1
ATOM 1537 C CA . SER A 1 188 ? 91.311 86.077 7.246 1.00 20.97 188 SER A CA 1
ATOM 1538 C C . SER A 1 188 ? 92.800 85.751 7.127 1.00 21.18 188 SER A C 1
ATOM 1539 O O . SER A 1 188 ? 93.505 86.326 6.296 1.00 22.55 188 SER A O 1
ATOM 1542 N N . GLY A 1 189 ? 93.280 84.832 7.958 1.00 20.99 189 GLY A N 1
ATOM 1543 C CA . GLY A 1 189 ? 94.677 84.448 7.893 1.00 21.11 189 GLY A CA 1
ATOM 1544 C C . GLY A 1 189 ? 94.863 83.340 6.872 1.00 20.39 189 GLY A C 1
ATOM 1545 O O . GLY A 1 189 ? 95.986 82.967 6.534 1.00 21.03 189 GLY A O 1
ATOM 1546 N N . ILE A 1 190 ? 93.744 82.822 6.374 1.00 18.40 190 ILE A N 1
ATOM 1547 C CA . ILE A 1 190 ? 93.743 81.741 5.393 1.00 16.85 190 ILE A CA 1
ATOM 1548 C C . ILE A 1 190 ? 93.111 82.214 4.082 1.00 17.74 190 ILE A C 1
ATOM 1549 O O . ILE A 1 190 ? 93.662 82.002 2.999 1.00 17.14 190 ILE A O 1
ATOM 1554 N N . VAL A 1 191 ? 91.949 82.853 4.192 1.00 16.99 191 VAL A N 1
ATOM 1555 C CA . VAL A 1 191 ? 91.226 83.340 3.022 1.00 18.19 191 VAL A CA 1
ATOM 1556 C C . VAL A 1 191 ? 91.203 84.866 2.947 1.00 18.66 191 VAL A C 1
ATOM 1557 O O . VAL A 1 191 ? 90.615 85.530 3.799 1.00 17.52 191 VAL A O 1
ATOM 1561 N N . ASN A 1 192 ? 91.859 85.410 1.926 1.00 19.79 192 ASN A N 1
ATOM 1562 C CA . ASN A 1 192 ? 91.908 86.853 1.702 1.00 20.10 192 ASN A CA 1
ATOM 1563 C C . ASN A 1 192 ? 92.247 87.125 0.235 1.00 21.64 192 ASN A C 1
ATOM 1564 O O . ASN A 1 192 ? 92.538 86.195 -0.520 1.00 20.63 192 ASN A O 1
ATOM 1569 N N . ASP A 1 193 ? 92.201 88.388 -0.178 1.00 22.49 193 ASP A N 1
ATOM 1570 C CA . ASP A 1 193 ? 92.486 88.715 -1.570 1.00 24.22 193 ASP A CA 1
ATOM 1571 C C . ASP A 1 193 ? 93.833 88.210 -2.063 1.00 23.04 193 ASP A C 1
ATOM 1572 O O . ASP A 1 193 ? 93.967 87.833 -3.226 1.00 23.93 193 ASP A O 1
ATOM 1577 N N . ASN A 1 194 ? 94.827 88.193 -1.182 1.00 22.87 194 ASN A N 1
ATOM 1578 C CA . ASN A 1 194 ? 96.154 87.718 -1.557 1.00 21.76 194 ASN A CA 1
ATOM 1579 C C . ASN A 1 194 ? 96.172 86.223 -1.850 1.00 21.98 194 ASN A C 1
ATOM 1580 O O . ASN A 1 194 ? 96.609 85.807 -2.925 1.00 20.12 194 ASN A O 1
ATOM 1585 N N . THR A 1 195 ? 95.702 85.411 -0.907 1.00 20.78 195 THR A N 1
ATOM 1586 C CA . THR A 1 195 ? 95.693 83.970 -1.129 1.00 19.62 195 THR A CA 1
ATOM 1587 C C . THR A 1 195 ? 94.783 83.609 -2.300 1.00 20.14 195 THR A C 1
ATOM 1588 O O . THR A 1 195 ? 95.035 82.634 -3.005 1.00 20.45 195 THR A O 1
ATOM 1592 N N . LYS A 1 196 ? 93.733 84.398 -2.514 1.00 20.94 196 LYS A N 1
ATOM 1593 C CA . LYS A 1 196 ? 92.813 84.148 -3.621 1.00 23.50 196 LYS A CA 1
ATOM 1594 C C . LYS A 1 196 ? 93.510 84.358 -4.964 1.00 23.25 196 LYS A C 1
ATOM 1595 O O . LYS A 1 196 ? 93.456 83.498 -5.843 1.00 23.64 196 LYS A O 1
ATOM 1601 N N . ASP A 1 197 ? 94.159 85.509 -5.119 1.00 24.22 197 ASP A N 1
ATOM 1602 C CA . ASP A 1 197 ? 94.856 85.833 -6.363 1.00 26.01 197 ASP A CA 1
ATOM 1603 C C . ASP A 1 197 ? 95.974 84.849 -6.670 1.00 25.65 197 ASP A C 1
ATOM 1604 O O . ASP A 1 197 ? 96.156 84.438 -7.816 1.00 25.14 197 ASP A O 1
ATOM 1609 N N . TRP A 1 198 ? 96.728 84.478 -5.643 1.00 25.29 198 TRP A N 1
ATOM 1610 C CA . TRP A 1 198 ? 97.832 83.553 -5.825 1.00 24.76 198 TRP A CA 1
ATOM 1611 C C . TRP A 1 198 ? 97.358 82.149 -6.162 1.00 25.24 198 TRP A C 1
ATOM 1612 O O . TRP A 1 198 ? 97.960 81.475 -6.998 1.00 24.49 198 TRP A O 1
ATOM 1623 N N . PHE A 1 199 ? 96.279 81.707 -5.523 1.00 25.38 199 PHE A N 1
ATOM 1624 C CA . P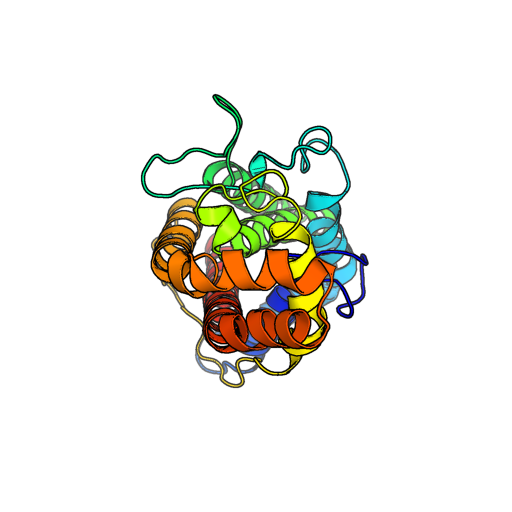HE A 1 199 ? 95.753 80.377 -5.799 1.00 26.08 199 PHE A CA 1
ATOM 1625 C C . PHE A 1 199 ? 95.360 80.273 -7.272 1.00 26.90 199 PHE A C 1
ATOM 1626 O O . PHE A 1 199 ? 95.671 79.287 -7.939 1.00 27.10 199 PHE A O 1
ATOM 1634 N N . VAL A 1 200 ? 94.675 81.296 -7.772 1.00 28.03 200 VAL A N 1
ATOM 1635 C CA . VAL A 1 200 ? 94.242 81.319 -9.165 1.00 29.50 200 VAL A CA 1
ATOM 1636 C C . VAL A 1 200 ? 95.446 81.315 -10.106 1.00 29.24 200 VAL A C 1
ATOM 1637 O O . VAL A 1 200 ? 95.463 80.596 -11.104 1.00 28.32 200 VAL A O 1
ATOM 1641 N N . LYS A 1 201 ? 96.457 82.112 -9.779 1.00 30.58 201 LYS A N 1
ATOM 1642 C CA . LYS A 1 201 ? 97.655 82.184 -10.603 1.00 31.53 201 LYS A CA 1
ATOM 1643 C C . LYS A 1 201 ? 98.471 80.896 -10.553 1.00 32.03 201 LYS A C 1
ATOM 1644 O O . LYS A 1 201 ? 99.241 80.605 -11.470 1.00 31.42 201 LYS A O 1
ATOM 1650 N N . ALA A 1 202 ? 98.299 80.123 -9.485 1.00 31.72 202 ALA A N 1
ATOM 1651 C CA . ALA A 1 202 ? 99.025 78.867 -9.342 1.00 32.65 202 ALA A CA 1
ATOM 1652 C C . ALA A 1 202 ? 98.620 77.898 -10.445 1.00 33.94 202 ALA A C 1
ATOM 1653 O O . ALA A 1 202 ? 99.333 76.938 -10.731 1.00 34.48 202 ALA A O 1
ATOM 1655 N N . ALA A 1 203 ? 97.473 78.158 -11.065 1.00 35.22 203 ALA A N 1
ATOM 1656 C CA . ALA A 1 203 ? 96.964 77.306 -12.136 1.00 36.61 203 ALA A CA 1
ATOM 1657 C C . ALA A 1 203 ? 97.983 77.151 -13.261 1.00 36.93 203 ALA A C 1
ATOM 1658 O O . ALA A 1 203 ? 98.086 76.087 -13.875 1.00 37.62 203 ALA A O 1
ATOM 1660 N N . VAL A 1 204 ? 98.735 78.217 -13.523 1.00 37.27 204 VAL A N 1
ATOM 1661 C CA . VAL A 1 204 ? 99.738 78.207 -14.581 1.00 37.74 204 VAL A CA 1
ATOM 1662 C C . VAL A 1 204 ? 101.126 78.625 -14.095 1.00 37.88 204 VAL A C 1
ATOM 1663 O O . VAL A 1 204 ? 102.039 78.808 -14.903 1.00 38.31 204 VAL A O 1
ATOM 1667 N N . SER A 1 205 ? 101.289 78.771 -12.783 1.00 36.58 205 SER A N 1
ATOM 1668 C CA . SER A 1 205 ? 102.575 79.174 -12.221 1.00 34.68 205 SER A CA 1
ATOM 1669 C C . SER A 1 205 ? 102.942 78.424 -10.945 1.00 34.70 205 SER A C 1
ATOM 1670 O O . SER A 1 205 ? 102.246 78.522 -9.936 1.00 32.82 205 SER A O 1
ATOM 1673 N N . GLN A 1 206 ? 104.051 77.689 -10.992 1.00 34.09 206 GLN A N 1
ATOM 1674 C CA . GLN A 1 206 ? 104.517 76.927 -9.838 1.00 33.81 206 GLN A CA 1
ATOM 1675 C C . GLN A 1 206 ? 104.919 77.874 -8.712 1.00 33.20 206 GLN A C 1
ATOM 1676 O O . GLN A 1 206 ? 104.784 77.549 -7.533 1.00 32.26 206 GLN A O 1
ATOM 1682 N N . GLU A 1 207 ? 105.413 79.048 -9.083 1.00 31.83 207 GLU A N 1
ATOM 1683 C CA . GLU A 1 207 ? 105.827 80.042 -8.103 1.00 31.66 207 GLU A CA 1
ATOM 1684 C C . GLU A 1 207 ? 104.675 80.457 -7.197 1.00 30.03 207 GLU A C 1
ATOM 1685 O O . GLU A 1 207 ? 104.848 80.618 -5.990 1.00 27.92 207 GLU A O 1
ATOM 1691 N N . TYR A 1 208 ? 103.503 80.650 -7.792 1.00 27.99 208 TYR A N 1
ATOM 1692 C CA . TYR A 1 208 ? 102.331 81.049 -7.031 1.00 27.36 208 TYR A CA 1
ATOM 1693 C C . TYR A 1 208 ? 101.735 79.889 -6.252 1.00 25.89 208 TYR A C 1
ATOM 1694 O O . TYR A 1 208 ? 101.052 80.095 -5.250 1.00 25.86 208 TYR A O 1
ATOM 1703 N N . ALA A 1 209 ? 102.000 78.669 -6.706 1.00 24.51 209 ALA A N 1
ATOM 1704 C CA . ALA A 1 209 ? 101.507 77.491 -6.005 1.00 24.56 209 ALA A CA 1
ATOM 1705 C C . ALA A 1 209 ? 102.213 77.451 -4.650 1.00 24.96 209 ALA A C 1
ATOM 1706 O O . ALA A 1 209 ? 101.592 77.205 -3.617 1.00 23.25 209 ALA A O 1
ATOM 1708 N N . ASP A 1 210 ? 103.519 77.706 -4.661 1.00 24.46 210 ASP A N 1
ATOM 1709 C CA . ASP A 1 210 ? 104.302 77.703 -3.431 1.00 24.20 210 ASP A CA 1
ATOM 1710 C C . ASP A 1 210 ? 104.022 78.955 -2.600 1.00 23.83 210 ASP A C 1
ATOM 1711 O O . ASP A 1 210 ? 104.130 78.938 -1.374 1.00 21.92 210 ASP A O 1
ATOM 1716 N N . LYS A 1 211 ? 103.653 80.039 -3.274 1.00 22.49 211 LYS A N 1
ATOM 1717 C CA . LYS A 1 211 ? 103.376 81.296 -2.591 1.00 21.43 211 LYS A CA 1
ATOM 1718 C C . LYS A 1 211 ? 102.150 81.269 -1.677 1.00 20.44 211 LYS A C 1
ATOM 1719 O O . LYS A 1 211 ? 102.221 81.724 -0.534 1.00 18.88 211 LYS A O 1
ATOM 1725 N N . TRP A 1 212 ? 101.022 80.747 -2.154 1.00 18.72 212 TRP A N 1
ATOM 1726 C CA . TRP A 1 212 ? 99.849 80.718 -1.280 1.00 18.07 212 TRP A CA 1
ATOM 1727 C C . TRP A 1 212 ? 100.041 79.710 -0.152 1.00 17.88 212 TRP A C 1
ATOM 1728 O O . TRP A 1 212 ? 99.557 79.915 0.960 1.00 17.30 212 TRP A O 1
ATOM 1739 N N . ARG A 1 213 ? 100.769 78.632 -0.426 1.00 16.97 213 ARG A N 1
ATOM 1740 C CA . ARG A 1 213 ? 101.008 77.626 0.601 1.00 17.36 213 ARG A CA 1
ATOM 1741 C C . ARG A 1 213 ? 101.823 78.219 1.754 1.00 17.44 213 ARG A C 1
ATOM 1742 O O . ARG A 1 213 ? 101.514 77.997 2.924 1.00 16.07 213 ARG A O 1
ATOM 1750 N N . ALA A 1 214 ? 102.858 78.984 1.420 1.00 17.29 214 ALA A N 1
ATOM 1751 C CA . ALA A 1 214 ? 103.693 79.612 2.437 1.00 17.38 214 ALA A CA 1
ATOM 1752 C C . ALA A 1 214 ? 102.863 80.599 3.254 1.00 16.70 214 ALA A C 1
ATOM 1753 O O . ALA A 1 214 ? 102.936 80.625 4.481 1.00 16.81 214 ALA A O 1
ATOM 1755 N N . GLU A 1 215 ? 102.067 81.401 2.556 1.00 14.67 215 GLU A N 1
ATOM 1756 C CA . GLU A 1 215 ? 101.228 82.420 3.177 1.00 16.82 215 GLU A CA 1
ATOM 1757 C C . GLU A 1 215 ? 100.267 81.908 4.249 1.00 15.11 215 GLU A C 1
ATOM 1758 O O . GLU A 1 215 ? 100.089 82.548 5.285 1.00 14.22 215 GLU A O 1
ATOM 1764 N N . VAL A 1 216 ? 99.648 80.758 4.009 1.00 14.60 216 VAL A N 1
ATOM 1765 C CA . VAL A 1 216 ? 98.687 80.212 4.969 1.00 14.28 216 VAL A CA 1
ATOM 1766 C C . VAL A 1 216 ? 99.289 79.324 6.062 1.00 14.49 216 VAL A C 1
ATOM 1767 O O . VAL A 1 216 ? 98.574 78.884 6.968 1.00 15.02 216 VAL A O 1
ATOM 1771 N N . THR A 1 217 ? 100.593 79.073 5.997 1.00 14.61 217 THR A N 1
ATOM 1772 C CA . THR A 1 217 ? 101.236 78.199 6.977 1.00 14.25 217 THR A CA 1
ATOM 1773 C C . THR A 1 217 ? 101.231 78.675 8.441 1.00 14.01 217 THR A C 1
ATOM 1774 O O . THR A 1 217 ? 100.912 77.897 9.338 1.00 13.58 217 THR A O 1
ATOM 1778 N N . PRO A 1 218 ? 101.577 79.950 8.710 1.00 14.77 218 PRO A N 1
ATOM 1779 C CA . PRO A 1 218 ? 101.564 80.381 10.117 1.00 13.41 218 PRO A CA 1
ATOM 1780 C C . PRO A 1 218 ? 100.200 80.197 10.805 1.00 15.00 218 PRO A C 1
ATOM 1781 O O . PRO A 1 218 ? 100.118 79.632 11.900 1.00 14.15 218 PRO A O 1
ATOM 1785 N N . MET A 1 219 ? 99.132 80.668 10.169 1.00 13.71 219 MET A N 1
ATOM 1786 C CA . MET A 1 219 ? 97.800 80.531 10.755 1.00 14.28 219 MET A CA 1
ATOM 1787 C C . MET A 1 219 ? 97.370 79.067 10.840 1.00 13.56 219 MET A C 1
ATOM 1788 O O . MET A 1 219 ? 96.629 78.683 11.744 1.00 13.83 219 MET A O 1
ATOM 1793 N N . THR A 1 220 ? 97.823 78.252 9.893 1.00 14.16 220 THR A N 1
ATOM 1794 C CA . THR A 1 220 ? 97.483 76.834 9.915 1.00 14.43 220 THR A CA 1
ATOM 1795 C C . THR A 1 220 ? 98.072 76.235 11.189 1.00 14.46 220 THR A C 1
ATOM 1796 O O . THR A 1 220 ? 97.434 75.424 11.864 1.00 12.64 220 THR A O 1
ATOM 1800 N N . GLY A 1 221 ? 99.288 76.657 11.521 1.00 13.63 221 GLY A N 1
ATOM 1801 C CA . GLY A 1 221 ? 99.939 76.162 12.721 1.00 12.28 221 GLY A CA 1
ATOM 1802 C C . GLY A 1 221 ? 99.152 76.534 13.962 1.00 12.88 221 GLY A C 1
ATOM 1803 O O . GLY A 1 221 ? 98.965 75.702 14.855 1.00 13.75 221 GLY A O 1
ATOM 1804 N N . LYS A 1 222 ? 98.682 77.778 14.022 1.00 12.17 222 LYS A N 1
ATOM 1805 C CA . LYS A 1 222 ? 97.908 78.239 15.170 1.00 13.62 222 LYS A CA 1
ATOM 1806 C C . LYS A 1 222 ? 96.636 77.428 15.337 1.00 13.03 222 LYS A C 1
ATOM 1807 O O . LYS A 1 222 ? 96.314 76.981 16.437 1.00 12.41 222 LYS A O 1
ATOM 1813 N N . ARG A 1 223 ? 95.910 77.249 14.238 1.00 13.92 223 ARG A N 1
ATOM 1814 C CA . ARG A 1 223 ? 94.657 76.505 14.262 1.00 14.07 223 ARG A CA 1
ATOM 1815 C C . ARG A 1 223 ? 94.837 75.053 14.706 1.00 13.51 223 ARG A C 1
ATOM 1816 O O . ARG A 1 223 ? 94.023 74.531 15.468 1.00 14.24 223 ARG A O 1
ATOM 1824 N N . LEU A 1 224 ? 95.901 74.405 14.241 1.00 12.23 224 LEU A N 1
ATOM 1825 C CA . LEU A 1 224 ? 96.158 73.017 14.616 1.00 12.12 224 LEU A CA 1
ATOM 1826 C C . LEU A 1 224 ? 96.488 72.908 16.103 1.00 11.39 224 LEU A C 1
ATOM 1827 O O . LEU A 1 224 ? 96.032 71.987 16.783 1.00 12.37 224 LEU A O 1
ATOM 1832 N N . MET A 1 225 ? 97.279 73.849 16.612 1.00 11.04 225 MET A N 1
ATOM 1833 C CA . MET A 1 225 ? 97.644 73.820 18.024 1.00 10.81 225 MET A CA 1
ATOM 1834 C C . MET A 1 225 ? 96.458 74.128 18.924 1.00 12.50 225 MET A C 1
ATOM 1835 O O . MET A 1 225 ? 96.281 73.473 19.949 1.00 11.64 225 MET A O 1
ATOM 1840 N N . ASP A 1 226 ? 95.634 75.104 18.545 1.00 13.86 226 ASP A N 1
ATOM 1841 C CA . ASP A 1 226 ? 94.452 75.418 19.346 1.00 14.08 226 ASP A CA 1
ATOM 1842 C C . ASP A 1 226 ? 93.520 74.201 19.340 1.00 12.81 226 ASP A C 1
ATOM 1843 O O . ASP A 1 226 ? 92.928 73.853 20.359 1.00 13.53 226 ASP A O 1
ATOM 1848 N N . ALA A 1 227 ? 93.393 73.564 18.179 1.00 12.21 227 ALA A N 1
ATOM 1849 C CA . ALA A 1 227 ? 92.530 72.391 18.035 1.00 13.39 227 ALA A CA 1
ATOM 1850 C C . ALA A 1 227 ? 92.928 71.280 19.007 1.00 13.35 227 ALA A C 1
ATOM 1851 O O . ALA A 1 227 ? 92.073 70.618 19.603 1.00 13.15 227 ALA A O 1
ATOM 1853 N N . GLN A 1 228 ? 94.232 71.085 19.172 1.00 12.86 228 GLN A N 1
ATOM 1854 C CA . GLN A 1 228 ? 94.740 70.059 20.077 1.00 12.97 228 GLN A CA 1
ATOM 1855 C C . GLN A 1 228 ? 94.383 70.360 21.538 1.00 13.01 228 GLN A C 1
ATOM 1856 O O . GLN A 1 228 ? 93.878 69.491 22.256 1.00 12.39 228 GLN A O 1
ATOM 1862 N N . ARG A 1 229 ? 94.648 71.592 21.972 1.00 14.16 229 ARG A N 1
ATOM 1863 C CA . ARG A 1 229 ? 94.374 71.994 23.351 1.00 12.36 229 ARG A CA 1
ATOM 1864 C C . ARG A 1 229 ? 92.887 71.950 23.690 1.00 13.38 229 ARG A C 1
ATOM 1865 O O . ARG A 1 229 ? 92.514 71.529 24.788 1.00 12.81 229 ARG A O 1
ATOM 1873 N N . VAL A 1 230 ? 92.044 72.392 22.758 1.00 12.57 230 VAL A N 1
ATOM 1874 C CA . VAL A 1 230 ? 90.598 72.386 22.972 1.00 13.45 230 VAL A CA 1
ATOM 1875 C C . VAL A 1 230 ? 90.081 70.943 23.034 1.00 13.71 230 VAL A C 1
ATOM 1876 O O . VAL A 1 230 ? 89.283 70.591 23.912 1.00 13.29 230 VAL A O 1
ATOM 1880 N N . THR A 1 231 ? 90.542 70.107 22.106 1.00 12.87 231 THR A N 1
ATOM 1881 C CA . THR A 1 231 ? 90.112 68.712 22.064 1.00 12.87 231 THR A CA 1
ATOM 1882 C C . THR A 1 231 ? 90.495 67.975 23.347 1.00 12.87 231 THR A C 1
ATOM 1883 O O . THR A 1 231 ? 89.717 67.176 23.866 1.00 13.11 231 THR A O 1
ATOM 1887 N N . ALA A 1 232 ? 91.693 68.242 23.858 1.00 11.62 232 ALA A N 1
ATOM 1888 C CA . ALA A 1 232 ? 92.137 67.610 25.099 1.00 11.78 232 ALA A CA 1
ATOM 1889 C C . ALA A 1 232 ? 91.182 67.974 26.241 1.00 12.76 232 ALA A C 1
ATOM 1890 O O . ALA A 1 232 ? 90.759 67.104 27.009 1.00 12.36 232 ALA A O 1
ATOM 1892 N N . GLY A 1 233 ? 90.842 69.259 26.351 1.00 11.09 233 GLY A N 1
ATOM 1893 C CA . GLY A 1 233 ? 89.934 69.698 27.402 1.00 11.11 233 GLY A CA 1
ATOM 1894 C C . GLY A 1 233 ? 88.541 69.100 27.257 1.00 11.53 233 GLY A C 1
ATOM 1895 O O . GLY A 1 233 ? 87.877 68.791 28.250 1.00 11.13 233 GLY A O 1
ATOM 1896 N N . TYR A 1 234 ? 88.108 68.936 26.011 1.00 11.68 234 TYR A N 1
ATOM 1897 C CA . TYR A 1 234 ? 86.797 68.370 25.670 1.00 11.72 234 TYR A CA 1
ATOM 1898 C C . TYR A 1 234 ? 86.719 66.900 26.114 1.00 12.18 234 TYR A C 1
ATOM 1899 O O . TYR A 1 234 ? 85.716 66.463 26.681 1.00 12.43 234 TYR A O 1
ATOM 1908 N N . ILE A 1 235 ? 87.775 66.136 25.847 1.00 11.76 235 ILE A N 1
ATOM 1909 C CA . ILE A 1 235 ? 87.806 64.727 26.238 1.00 9.61 235 ILE A CA 1
ATOM 1910 C C . ILE A 1 235 ? 87.761 64.629 27.766 1.00 11.87 235 ILE A C 1
ATOM 1911 O O . ILE A 1 235 ? 87.040 63.798 28.324 1.00 11.81 235 ILE A O 1
ATOM 1916 N N . GLN A 1 236 ? 88.523 65.490 28.437 1.00 10.98 236 GLN A N 1
ATOM 1917 C CA . GLN A 1 236 ? 88.560 65.499 29.900 1.00 13.87 236 GLN A CA 1
ATOM 1918 C C . GLN A 1 236 ? 87.151 65.769 30.440 1.00 13.90 236 GLN A C 1
ATOM 1919 O O . GLN A 1 236 ? 86.703 65.126 31.393 1.00 15.00 236 GLN A O 1
ATOM 1925 N N . LEU A 1 237 ? 86.447 66.711 29.823 1.00 14.88 237 LEU A N 1
ATOM 1926 C CA . LEU A 1 237 ? 85.079 67.032 30.233 1.00 15.60 237 LEU A CA 1
ATOM 1927 C C . LEU A 1 237 ? 84.165 65.813 30.097 1.00 15.87 237 LEU A C 1
ATOM 1928 O O . LEU A 1 237 ? 83.311 65.565 30.954 1.00 14.41 237 LEU A O 1
ATOM 1933 N N . TRP A 1 238 ? 84.345 65.060 29.013 1.00 14.76 238 TRP A N 1
ATOM 1934 C CA . TRP A 1 238 ? 83.519 63.884 28.751 1.00 15.07 238 TRP A CA 1
ATOM 1935 C C . TRP A 1 238 ? 83.657 62.860 29.876 1.00 15.05 238 TRP A C 1
ATOM 1936 O O . TRP A 1 238 ? 82.655 62.367 30.393 1.00 14.45 238 TRP A O 1
ATOM 1947 N N . PHE A 1 239 ? 84.893 62.551 30.264 1.00 13.96 239 PHE A N 1
ATOM 1948 C CA . PHE A 1 239 ? 85.128 61.595 31.344 1.00 15.22 239 PHE A CA 1
ATOM 1949 C C . PHE A 1 239 ? 84.643 62.143 32.692 1.00 15.94 239 PHE A C 1
ATOM 1950 O O . PHE A 1 239 ? 84.059 61.408 33.491 1.00 14.85 239 PHE A O 1
ATOM 1958 N N . ASP A 1 240 ? 84.887 63.429 32.943 1.00 16.87 240 ASP A N 1
ATOM 1959 C CA . ASP A 1 240 ? 84.442 64.057 34.190 1.00 18.29 240 ASP A CA 1
ATOM 1960 C C . ASP A 1 240 ? 82.924 63.953 34.295 1.00 19.16 240 ASP A C 1
ATOM 1961 O O . ASP A 1 240 ? 82.373 63.794 35.382 1.00 19.40 240 ASP A O 1
ATOM 1966 N N . THR A 1 241 ? 82.253 64.041 33.152 1.00 18.05 241 THR A N 1
ATOM 1967 C CA . THR A 1 241 ? 80.795 63.987 33.103 1.00 19.13 241 THR A CA 1
ATOM 1968 C C . THR A 1 241 ? 80.188 62.585 33.208 1.00 18.81 241 THR A C 1
ATOM 1969 O O . THR A 1 241 ? 79.279 62.348 34.012 1.00 18.17 241 THR A O 1
ATOM 1973 N N . TYR A 1 242 ? 80.699 61.661 32.401 1.00 18.63 242 TYR A N 1
ATOM 1974 C CA . TYR A 1 242 ? 80.168 60.302 32.349 1.00 20.32 242 TYR A CA 1
ATOM 1975 C C . TYR A 1 242 ? 80.990 59.214 33.032 1.00 24.11 242 TYR A C 1
ATOM 1976 O O . TYR A 1 242 ? 80.495 58.108 33.247 1.00 23.41 242 TYR A O 1
ATOM 1985 N N . GLY A 1 243 ? 82.237 59.528 33.368 1.00 28.65 243 GLY A N 1
ATOM 1986 C CA . GLY A 1 243 ? 83.111 58.555 34.002 1.00 35.74 243 GLY A CA 1
ATOM 1987 C C . GLY A 1 243 ? 82.653 58.080 35.365 1.00 41.09 243 GLY A C 1
ATOM 1988 O O . GLY A 1 243 ? 83.115 58.586 36.388 1.00 42.51 243 GLY A O 1
ATOM 1989 N N . ASP A 1 244 ? 81.754 57.096 35.370 1.00 45.89 244 ASP A N 1
ATOM 1990 C CA . ASP A 1 244 ? 81.200 56.523 36.597 1.00 49.78 244 ASP A CA 1
ATOM 1991 C C . ASP A 1 244 ? 81.075 57.548 37.720 1.00 51.35 244 ASP A C 1
ATOM 1992 O O . ASP A 1 244 ? 81.715 57.354 38.778 1.00 51.87 244 ASP A O 1
#

Secondary structure (DSSP, 8-state):
----SSS-STT-HHHHHHHHHHHHHHH--SS--THHHHHHHHTHHHHHHHHHHTTTSTTTTTTTT-GGG--BTTTTB-SSTT---HHHHHHHHHHHHHHHHHTT-HHHHHHHHHHHHHHHHHTTSHHHHTT--TTSSSTTHHHHHHHHHHHHGGG----SS---TT-S-S-HHHHHHHHHHHHHHTGGGTSSHHHHHHHHHTTT-HHHHHHHHHHHHHHHHHHHHHHHHHHHHHHHHHHHHH--

Sequence (244 aa):
WSAGDKHKEGVNSHLWIVNRAIDIMSRNTTLVKQDRVAQLNEWRTELENGIYAADYENPYYDNSTFASHFYDPDNGKTYIPFAKQAKETGAKYFKLAGESYKNKDMKQAFFYLGLSLHYLGDVNQPMHAANFTNLSYPQGFHSKYENFVDTIKDNYKVTDGNGYWNWKGTNPEEWIHGAAVVAKQDYSGIVNDNTKDWFVKAAVSQEYADKWRAEVTPMTGKRLMDAQRVTAGYIQLWFDTYGD

Foldseek 3Di:
DFCPDLPDLLLGLLVVLLVLLLLLLVQDPDPHDCVLSVLCVVLVSLLSLLLNVLQPDPPNCPVVPNQQLAAALVVGGGQDPPDHHLLVQLLVLLVQLLVCVLVVNSSSNSNSPSNSSNSLLSLLAQCRNVNNDCCHAVHNLVVVLSSLCSVCVVVQRDNHNQACACVDDLRSSRLSSVSNVVSNVLNCQQDDPLLRVLVVVVVPPVVSVVVSSVSNVVSSSVSSHNSSRSSSNSSVSSCVVRVD

Radius of gyration: 17.37 Å; Cα contacts (8 Å, |Δi|>4): 426; chains: 1; bounding box: 38×39×52 Å

B-factor: mean 19.4, std 8.72, range [9.35, 74.87]

Organism: Bacillus cereus (NCBI:txid1396)

Solvent-accessible surface area: 10768 Å² total; per-residue (Å²): 6,18,12,44,54,94,90,144,55,53,74,1,0,2,2,2,2,3,15,30,0,6,49,0,0,50,119,12,124,120,86,13,148,78,95,40,14,54,36,0,70,120,58,59,78,31,0,13,44,0,0,43,6,0,38,132,64,72,87,26,49,42,112,70,50,64,3,4,2,9,3,14,17,114,87,24,127,9,73,60,100,211,37,136,21,0,46,63,14,0,4,109,10,2,98,59,0,0,95,15,18,123,101,137,71,36,132,86,0,0,43,43,0,0,0,0,2,0,0,0,1,1,0,1,0,0,0,12,0,23,33,8,15,56,152,30,167,7,130,16,0,13,47,92,0,22,93,22,0,16,103,28,8,80,108,52,87,3,99,50,13,94,8,72,47,118,68,82,46,112,57,6,54,89,0,0,58,6,1,0,51,40,0,60,132,14,53,77,21,0,9,43,107,78,0,52,76,39,25,81,104,23,90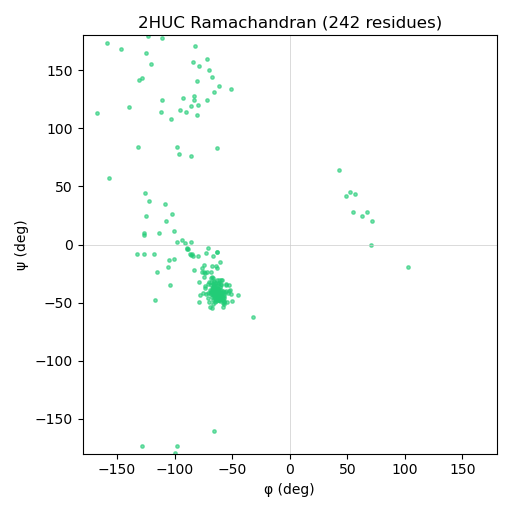,142,30,133,115,55,13,78,85,1,63,68,78,0,30,99,45,0,3,84,1,0,64,21,0,0,45,3,1,0,1,0,0,12,12,0,3,84,68,29,33,152

CATH classification: 1.10.575.10

InterPro domains:
  IPR001531 Zinc-dependent phospholipase C [PR00479] (107-120)
  IPR001531 Zinc-dependent phospholipase C [PR00479] (130-152)
  IPR001531 Zinc-dependent phospholipase C [PR00479] (153-177)
  IPR001531 Zinc-dependent phospholipase C [PR00479] (180-197)
  IPR001531 Zinc-dependent phospholipase C [PR00479] (266-276)
  IPR001531 Zinc-dependent phospholipase C [PS00384] (156-169)
  IPR001531 Zinc-dependent phospholipase C [PS51346] (36-283)
  IPR001531 Zinc-dependent phospholipase C [SM00770] (1-283)
  IPR001531 Zinc-dependent phospholipase C [cd11009] (48-278)
  IPR008947 Phospholipase C/P1 nuclease domain superfamily [G3DSA:1.10.575.10] (39-283)
  IPR008947 Phospholipase C/P1 nuclease domain superfamily [SSF48537] (39-281)
  IPR029002 Phospholipase C/D [PF00882] (51-230)